Protein AF-A0AAE2J8I2-F1 (afdb_monomer)

Secondary structure (DSSP, 8-state):
-----EEEEEEEEE-SS-EEEEEEEEE---TT-GGGS-HHHHHHHHHHHHHHHTTS-EEEEEE--SS---HHHHHHHHHHHHHHHHTTEEEEETTTTSPPTT---SSHHHHHHHHHHHT-SEEEEEE-SHHHHHHHHHHHHHHHHTT--SSEEEEEE-HHHHTSSHHHHHHHHHHHHHTT-EEEEGGG--HHHHHHHHHHHHHHHHHSSTTSTT--

pLDDT: mean 75.48, std 14.86, range [29.81, 95.38]

Structure (mmCIF, N/CA/C/O backbone):
data_AF-A0AAE2J8I2-F1
#
_entry.id   AF-A0AAE2J8I2-F1
#
loop_
_atom_site.group_PDB
_atom_site.id
_atom_site.type_symbol
_atom_site.label_atom_id
_atom_site.label_alt_id
_atom_site.label_comp_id
_atom_site.label_asym_id
_atom_site.label_entity_id
_atom_site.label_seq_id
_atom_site.pdbx_PDB_ins_code
_atom_site.Cartn_x
_atom_site.Cartn_y
_atom_site.Cartn_z
_atom_site.occupancy
_atom_site.B_iso_or_equiv
_atom_site.auth_seq_id
_atom_site.auth_comp_id
_atom_site.auth_asym_id
_atom_site.auth_atom_id
_atom_site.pdbx_PDB_model_num
ATOM 1 N N . MET A 1 1 ? -37.969 16.159 5.353 1.00 30.83 1 MET A N 1
ATOM 2 C CA . MET A 1 1 ? -37.631 15.838 6.756 1.00 30.83 1 MET A CA 1
ATOM 3 C C . MET A 1 1 ? -37.244 14.369 6.809 1.00 30.83 1 MET A C 1
ATOM 5 O O . MET A 1 1 ? -38.123 13.521 6.813 1.00 30.83 1 MET A O 1
ATOM 9 N N . SER A 1 2 ? -35.952 14.059 6.716 1.00 34.72 2 SER A N 1
ATOM 10 C CA . SER A 1 2 ? -35.434 12.689 6.793 1.00 34.72 2 SER A CA 1
ATOM 11 C C . SER A 1 2 ? -35.044 12.392 8.240 1.00 34.72 2 SER A C 1
ATOM 13 O O . SER A 1 2 ? -33.950 12.743 8.671 1.00 34.72 2 SER A O 1
ATOM 15 N N . ASN A 1 3 ? -35.954 11.785 9.003 1.00 38.22 3 ASN A N 1
ATOM 16 C CA . ASN A 1 3 ? -35.611 11.219 10.306 1.00 38.22 3 ASN A CA 1
ATOM 17 C C . ASN A 1 3 ? -34.740 9.979 10.072 1.00 38.22 3 ASN A C 1
ATOM 19 O O . ASN A 1 3 ? -35.256 8.907 9.759 1.00 38.22 3 ASN A O 1
ATOM 23 N N . SER A 1 4 ? -33.421 10.116 10.191 1.00 47.41 4 SER A N 1
ATOM 24 C CA . SER A 1 4 ? -32.528 8.962 10.270 1.00 47.41 4 SER A CA 1
ATOM 25 C C . SER A 1 4 ? -32.686 8.319 11.651 1.00 47.41 4 SER A C 1
ATOM 27 O O . SER A 1 4 ? -32.212 8.862 12.648 1.00 47.41 4 SER A O 1
ATOM 29 N N . ASN A 1 5 ? -33.360 7.167 11.722 1.00 55.78 5 ASN A N 1
ATOM 30 C CA . ASN A 1 5 ? -33.483 6.348 12.937 1.00 55.78 5 ASN A CA 1
ATOM 31 C C . ASN A 1 5 ? -32.174 5.586 13.209 1.00 55.78 5 ASN A C 1
ATOM 33 O O . ASN A 1 5 ? -32.129 4.356 13.147 1.00 55.78 5 ASN A O 1
ATOM 37 N N . ALA A 1 6 ? -31.101 6.329 13.464 1.00 56.56 6 ALA A N 1
ATOM 38 C CA . ALA A 1 6 ? -29.842 5.792 13.947 1.00 56.56 6 ALA A CA 1
ATOM 39 C C . ALA A 1 6 ? -29.687 6.177 15.419 1.00 56.56 6 ALA A C 1
ATOM 41 O O . ALA A 1 6 ? -29.654 7.360 15.753 1.00 56.56 6 ALA A O 1
ATOM 42 N N . GLN A 1 7 ? -29.628 5.184 16.303 1.00 62.16 7 GLN A N 1
ATOM 43 C CA . GLN A 1 7 ? -29.408 5.402 17.733 1.00 62.16 7 GLN A CA 1
ATOM 44 C C . GLN A 1 7 ? -28.107 4.736 18.172 1.00 62.16 7 GLN A C 1
ATOM 46 O O . GLN A 1 7 ? -27.890 3.549 17.923 1.00 62.16 7 GLN A O 1
ATOM 51 N N . LYS A 1 8 ? -27.261 5.518 18.853 1.00 63.59 8 LYS A N 1
ATOM 52 C CA . LYS A 1 8 ? -26.094 5.036 19.595 1.00 63.59 8 LYS A CA 1
ATOM 53 C C . LYS A 1 8 ? -26.516 4.765 21.036 1.00 63.59 8 LYS A C 1
ATOM 55 O O . LYS A 1 8 ? -27.089 5.637 21.686 1.00 63.59 8 LYS A O 1
ATOM 60 N N . SER A 1 9 ? -26.216 3.577 21.538 1.00 68.81 9 SER A N 1
ATOM 61 C CA . SER A 1 9 ? -26.468 3.195 22.927 1.00 68.81 9 SER A CA 1
ATOM 62 C C . SER A 1 9 ? -25.256 2.477 23.501 1.00 68.81 9 SER A C 1
ATOM 64 O O . SER A 1 9 ? -24.706 1.587 22.857 1.00 68.81 9 SER A O 1
ATOM 66 N N . ASN A 1 10 ? -24.873 2.826 24.727 1.00 64.44 10 ASN A N 1
ATOM 67 C CA . ASN A 1 10 ? -23.855 2.090 25.469 1.00 64.44 10 ASN A CA 1
ATOM 68 C C . ASN A 1 10 ? -24.562 1.054 26.338 1.00 64.44 10 ASN A C 1
ATOM 70 O O . ASN A 1 10 ? -25.354 1.416 27.210 1.00 64.44 10 ASN A O 1
ATOM 74 N N . VAL A 1 11 ? -24.296 -0.222 26.081 1.00 68.31 11 VAL A N 1
ATOM 75 C CA . VAL A 1 11 ? -24.917 -1.338 26.795 1.00 68.31 11 VAL A CA 1
ATOM 76 C C . VAL A 1 11 ? -23.860 -2.006 27.664 1.00 68.31 11 VAL A C 1
ATOM 78 O O . VAL A 1 11 ? -22.801 -2.392 27.171 1.00 68.31 11 VAL A O 1
ATOM 81 N N . ASN A 1 12 ? -24.142 -2.162 28.957 1.00 62.28 12 ASN A N 1
ATOM 82 C CA . ASN A 1 12 ? -23.315 -2.984 29.834 1.00 62.28 12 ASN A CA 1
ATOM 83 C C . ASN A 1 12 ? -23.842 -4.416 29.778 1.00 62.28 12 ASN A C 1
ATOM 85 O O . ASN A 1 12 ? -24.976 -4.685 30.176 1.00 62.28 12 ASN A O 1
ATOM 89 N N . ILE A 1 13 ? -23.019 -5.335 29.287 1.00 67.12 13 ILE A N 1
ATOM 90 C CA . ILE A 1 13 ? -23.307 -6.764 29.313 1.00 67.12 13 ILE A CA 1
ATOM 91 C C . ILE A 1 13 ? -22.649 -7.338 30.566 1.00 67.12 13 ILE A C 1
ATOM 93 O O . ILE A 1 13 ? -21.423 -7.346 30.695 1.00 67.12 13 ILE A O 1
ATOM 97 N N . LEU A 1 14 ? -23.480 -7.805 31.496 1.00 55.44 14 LEU A N 1
ATOM 98 C CA . LEU A 1 14 ? -23.048 -8.495 32.707 1.00 55.44 14 LEU A CA 1
ATOM 99 C C . LEU A 1 14 ? -22.979 -9.998 32.419 1.00 55.44 14 LEU A C 1
ATOM 101 O O . LEU A 1 14 ? -24.003 -10.670 32.301 1.00 55.44 14 LEU A O 1
ATOM 105 N N . GLY A 1 15 ? -21.763 -10.518 32.280 1.00 57.06 15 GLY A N 1
ATOM 106 C CA . GLY A 1 15 ? -21.486 -11.949 32.287 1.00 57.06 15 GLY A CA 1
ATOM 107 C C . GLY A 1 15 ? -21.270 -12.464 33.709 1.00 57.06 15 GLY A C 1
ATOM 108 O O . GLY A 1 15 ? -21.066 -11.691 34.642 1.00 57.06 15 GLY A O 1
ATOM 109 N N . SER A 1 16 ? -21.250 -13.789 33.870 1.00 60.34 16 SER A N 1
ATOM 110 C CA . SER A 1 16 ? -21.171 -14.465 35.175 1.00 60.34 16 SER A CA 1
ATOM 111 C C . SER A 1 16 ? -19.995 -14.015 36.054 1.00 60.34 16 SER A C 1
ATOM 113 O O . SER A 1 16 ? -20.110 -14.109 37.268 1.00 60.34 16 SER A O 1
ATOM 115 N N . ASN A 1 17 ? -18.901 -13.519 35.456 1.00 53.16 17 ASN A N 1
ATOM 116 C CA . ASN A 1 17 ? -17.702 -13.039 36.156 1.00 53.16 17 ASN A CA 1
ATOM 117 C C . ASN A 1 17 ? -17.088 -11.748 35.564 1.00 53.16 17 ASN A C 1
ATOM 119 O O . ASN A 1 17 ? -16.008 -11.370 35.998 1.00 53.16 17 ASN A O 1
ATOM 123 N N . ASN A 1 18 ? -17.715 -11.089 34.579 1.00 48.16 18 ASN A N 1
ATOM 124 C CA . ASN A 1 18 ? -17.157 -9.896 33.919 1.0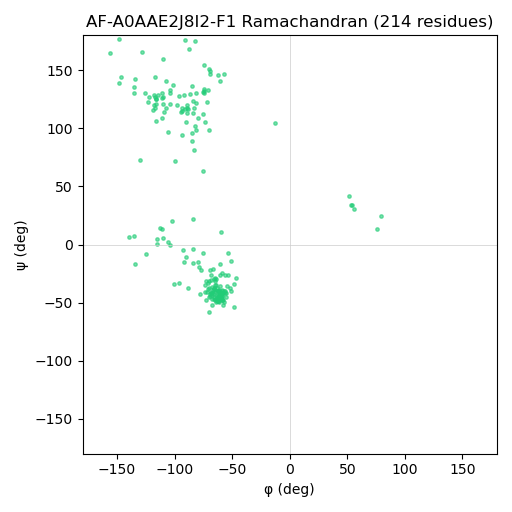0 48.16 18 ASN A CA 1
ATOM 125 C C . ASN A 1 18 ? -18.258 -8.916 33.492 1.00 48.16 18 ASN A C 1
ATOM 127 O O . ASN A 1 18 ? -19.307 -9.334 33.007 1.00 48.16 18 ASN A O 1
ATOM 131 N N . GLU A 1 19 ? -17.977 -7.616 33.587 1.00 55.12 19 GLU A N 1
ATOM 132 C CA . GLU A 1 19 ? -18.794 -6.545 33.009 1.00 55.12 19 GLU A CA 1
ATOM 133 C C . GLU A 1 19 ? -18.104 -6.022 31.741 1.00 55.12 19 GLU A C 1
ATOM 135 O O . GLU A 1 19 ? -16.951 -5.597 31.783 1.00 55.12 19 GLU A O 1
ATOM 140 N N . THR A 1 20 ? -18.783 -6.092 30.594 1.00 59.44 20 THR A N 1
ATOM 141 C CA . THR A 1 20 ? -18.266 -5.588 29.311 1.00 59.44 20 THR A CA 1
ATOM 142 C C . THR A 1 20 ? -19.141 -4.444 28.821 1.00 59.44 20 THR A C 1
ATOM 144 O O . THR A 1 20 ? -20.353 -4.600 28.683 1.00 59.44 20 THR A O 1
ATOM 147 N N . LYS A 1 21 ? -18.531 -3.287 28.549 1.00 64.56 21 LYS A N 1
ATOM 148 C CA . LYS A 1 21 ? -19.200 -2.150 27.905 1.00 64.56 21 LYS A CA 1
ATOM 149 C C . LYS A 1 21 ? -19.164 -2.339 26.396 1.00 64.56 21 LYS A C 1
ATOM 151 O O . LYS A 1 21 ? -18.083 -2.467 25.832 1.00 64.56 21 LYS A O 1
ATOM 156 N N . VAL A 1 22 ? -20.331 -2.339 25.761 1.00 63.72 22 VAL A N 1
ATOM 157 C CA . VAL A 1 22 ? -20.478 -2.471 24.310 1.00 63.72 22 VAL A CA 1
ATOM 158 C C . VAL A 1 22 ? -21.093 -1.197 23.746 1.00 63.72 22 VAL A C 1
ATOM 160 O O . VAL A 1 22 ? -22.168 -0.768 24.173 1.00 63.72 22 VAL A O 1
ATOM 163 N N . ASN A 1 23 ? -20.413 -0.602 22.768 1.00 64.06 23 ASN A N 1
ATOM 164 C CA . ASN A 1 23 ? -20.958 0.474 21.951 1.00 64.06 23 ASN A CA 1
ATOM 165 C C . ASN A 1 23 ? -21.866 -0.149 20.879 1.00 64.06 23 ASN A C 1
ATOM 167 O O . ASN A 1 23 ? -21.381 -0.805 19.960 1.00 64.06 23 ASN A O 1
ATOM 171 N N . GLN A 1 24 ? -23.184 0.023 20.997 1.00 64.62 24 GLN A N 1
ATOM 172 C CA . GLN A 1 24 ? -24.153 -0.510 20.039 1.00 64.62 24 GLN A CA 1
ATOM 173 C C . GLN A 1 24 ? -24.690 0.603 19.134 1.00 64.62 24 GLN A C 1
ATOM 175 O O . GLN A 1 24 ? -25.159 1.641 19.608 1.00 64.62 24 GLN A O 1
ATOM 180 N N . PHE A 1 25 ? -24.666 0.349 17.826 1.00 65.12 25 PHE A N 1
ATOM 181 C CA . PHE A 1 25 ? -25.273 1.199 16.806 1.00 65.12 25 PHE A CA 1
ATOM 182 C C . PHE A 1 25 ? -26.481 0.475 16.212 1.00 65.12 25 PHE A C 1
ATOM 184 O O . PHE A 1 25 ? -26.331 -0.511 15.494 1.00 65.12 25 PHE A O 1
ATOM 191 N N . ASN A 1 26 ? -27.687 0.954 16.518 1.00 61.53 26 ASN A N 1
ATOM 19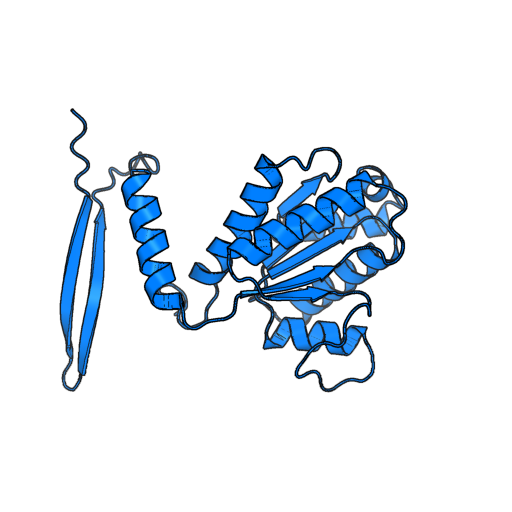2 C CA . ASN A 1 26 ? -28.917 0.413 15.948 1.00 61.53 26 ASN A CA 1
ATOM 193 C C . ASN A 1 26 ? -29.293 1.214 14.705 1.00 61.53 26 ASN A C 1
ATOM 195 O O . ASN A 1 26 ? -29.604 2.404 14.795 1.00 61.53 26 ASN A O 1
ATOM 199 N N . ILE A 1 27 ? -29.259 0.546 13.551 1.00 62.22 27 ILE A N 1
ATOM 200 C CA . ILE A 1 27 ? -29.533 1.145 12.246 1.00 62.22 27 ILE A CA 1
ATOM 201 C C . ILE A 1 27 ? -30.747 0.443 11.647 1.00 62.22 27 ILE A C 1
ATOM 203 O O . ILE A 1 27 ? -30.705 -0.748 11.349 1.00 62.22 27 ILE A O 1
ATOM 207 N N . SER A 1 28 ? -31.839 1.183 11.464 1.00 56.53 28 SER A N 1
ATOM 208 C CA . SER A 1 28 ? -32.985 0.687 10.698 1.00 56.53 28 SER A CA 1
ATOM 209 C C . SER A 1 28 ? -32.702 0.872 9.209 1.00 56.53 28 SER A C 1
ATOM 211 O O . SER A 1 28 ? -32.854 1.975 8.687 1.00 56.53 28 SER A O 1
ATOM 213 N N . ILE A 1 29 ? -32.259 -0.192 8.539 1.00 53.72 29 ILE A N 1
ATOM 214 C CA . ILE A 1 29 ? -31.987 -0.185 7.097 1.00 53.72 29 ILE A CA 1
ATOM 215 C C . ILE A 1 29 ? -33.202 -0.783 6.385 1.00 53.72 29 ILE A C 1
ATOM 217 O O . ILE A 1 29 ? -33.563 -1.935 6.628 1.00 53.72 29 ILE A O 1
ATOM 221 N N . TYR A 1 30 ? -33.845 -0.017 5.502 1.00 54.78 30 TYR A N 1
ATOM 222 C CA . TYR A 1 30 ? -34.816 -0.592 4.571 1.00 54.78 30 TYR A CA 1
ATOM 223 C C . TYR A 1 30 ? -34.042 -1.352 3.491 1.00 54.78 30 TYR A C 1
ATOM 225 O O . TYR A 1 30 ? -33.086 -0.821 2.936 1.00 54.78 30 TYR A O 1
ATOM 233 N N . ALA A 1 31 ? -34.454 -2.589 3.202 1.00 49.34 31 ALA A N 1
ATOM 234 C CA . ALA A 1 31 ? -33.696 -3.613 2.466 1.00 49.34 31 ALA A CA 1
ATOM 235 C C . ALA A 1 31 ? -33.127 -3.225 1.078 1.00 49.34 31 ALA A C 1
ATOM 237 O O . ALA A 1 31 ? -32.352 -3.994 0.520 1.00 49.34 31 ALA A O 1
ATOM 238 N N . ASN A 1 32 ? -33.461 -2.048 0.538 1.00 49.78 32 ASN A N 1
ATOM 239 C CA . ASN A 1 32 ? -33.005 -1.567 -0.768 1.00 49.78 32 ASN A CA 1
ATOM 240 C C . ASN A 1 32 ? -32.120 -0.310 -0.719 1.00 49.78 32 ASN A C 1
ATOM 242 O O . ASN A 1 32 ? -31.780 0.206 -1.779 1.00 49.78 32 ASN A O 1
ATOM 246 N N . ASP A 1 33 ? -31.745 0.196 0.460 1.00 50.31 33 ASP A N 1
ATOM 247 C CA . ASP A 1 33 ? -31.056 1.486 0.562 1.00 50.31 33 ASP A CA 1
ATOM 248 C C . ASP A 1 33 ? -29.791 1.405 1.429 1.00 50.31 33 ASP A C 1
ATOM 250 O O . ASP A 1 33 ? -29.720 1.904 2.546 1.00 50.31 33 ASP A O 1
ATOM 254 N N . VAL A 1 34 ? -28.744 0.764 0.901 1.00 49.81 34 VAL A N 1
ATOM 255 C CA . VAL A 1 34 ? -27.396 0.756 1.514 1.00 49.81 34 VAL A CA 1
ATOM 256 C C . VAL A 1 34 ? -26.826 2.188 1.634 1.00 49.81 34 VAL A C 1
ATOM 258 O O . VAL A 1 34 ? -25.914 2.439 2.423 1.00 49.81 34 VAL A O 1
ATOM 261 N N . LEU A 1 35 ? -27.402 3.154 0.905 1.00 53.53 35 LEU A N 1
ATOM 262 C CA . LEU A 1 35 ? -27.083 4.581 0.978 1.00 53.53 35 LEU A CA 1
ATOM 263 C C . LEU A 1 35 ? -27.819 5.318 2.113 1.00 53.53 35 LEU A C 1
ATOM 265 O O . LEU A 1 35 ? -27.533 6.492 2.343 1.00 53.53 35 LEU A O 1
ATOM 269 N N . SER A 1 36 ? -28.712 4.661 2.867 1.00 58.75 36 SER A N 1
ATOM 270 C CA . SER A 1 36 ? -29.465 5.300 3.958 1.00 58.75 36 SER A CA 1
ATOM 271 C C . SER A 1 36 ? -28.640 5.540 5.229 1.00 58.75 36 SER A C 1
ATOM 273 O O . SER A 1 36 ? -29.126 6.162 6.177 1.00 58.75 36 SER A O 1
ATOM 275 N N . ILE A 1 37 ? -27.406 5.029 5.286 1.00 62.19 37 ILE A N 1
ATOM 276 C CA . ILE A 1 37 ? -26.461 5.317 6.369 1.00 62.19 37 ILE A CA 1
ATOM 277 C C . ILE A 1 37 ? -25.926 6.733 6.152 1.00 62.19 37 ILE A C 1
ATOM 279 O O . ILE A 1 37 ? -25.199 6.990 5.190 1.00 62.19 37 ILE A O 1
ATOM 283 N N . THR A 1 38 ? -26.278 7.653 7.050 1.00 71.50 38 THR A N 1
ATOM 284 C CA . THR A 1 38 ? -25.813 9.042 6.978 1.00 71.50 38 THR A CA 1
ATOM 285 C C . THR A 1 38 ? -24.288 9.105 7.095 1.00 71.50 38 THR A C 1
ATOM 287 O O . THR A 1 38 ? -23.676 8.314 7.817 1.00 71.50 38 THR A O 1
ATOM 290 N N . ASN A 1 39 ? -23.658 10.063 6.404 1.00 71.06 39 ASN A N 1
ATOM 291 C CA . ASN A 1 39 ? -22.210 10.280 6.517 1.00 71.06 39 ASN A CA 1
ATOM 292 C C . ASN A 1 39 ? -21.801 10.525 7.976 1.00 71.06 39 ASN A C 1
ATOM 294 O O . ASN A 1 39 ? -20.824 9.952 8.431 1.00 71.06 39 ASN A O 1
ATOM 298 N N . GLU A 1 40 ? -22.604 11.275 8.732 1.00 73.75 40 GLU A N 1
ATOM 299 C CA . GLU A 1 40 ? -22.381 11.512 10.162 1.00 73.75 40 GLU A CA 1
ATOM 300 C C . GLU A 1 40 ? -22.334 10.213 10.981 1.00 73.75 40 GLU A C 1
ATOM 302 O O . GLU A 1 40 ? -21.479 10.054 11.847 1.00 73.75 40 GLU A O 1
ATOM 307 N N . LEU A 1 41 ? -23.219 9.248 10.709 1.00 72.19 41 LEU A N 1
ATOM 308 C CA . LEU A 1 41 ? -23.191 7.958 11.396 1.00 72.19 41 LEU A CA 1
ATOM 309 C C . LEU A 1 41 ? -21.978 7.122 10.975 1.00 72.19 41 LEU A C 1
ATOM 311 O O . LEU A 1 41 ? -21.389 6.444 11.811 1.00 72.19 41 LEU A O 1
ATOM 315 N N . ARG A 1 42 ? -21.601 7.179 9.692 1.00 71.50 42 ARG A N 1
ATOM 316 C CA . ARG A 1 42 ? -20.410 6.497 9.173 1.00 71.50 42 ARG A CA 1
ATOM 317 C C . ARG A 1 42 ? -19.142 7.011 9.852 1.00 71.50 42 ARG A C 1
ATOM 319 O O . ARG A 1 42 ? -18.380 6.192 10.354 1.00 71.50 42 ARG A O 1
ATOM 326 N N . GLU A 1 43 ? -18.962 8.329 9.921 1.00 77.12 43 GLU A N 1
ATOM 327 C CA . GLU A 1 43 ? -17.827 8.944 10.619 1.00 77.12 43 GLU A CA 1
ATOM 328 C C . GLU A 1 43 ? -17.842 8.585 12.110 1.00 77.12 43 GLU A C 1
ATOM 330 O O . GLU A 1 43 ? -16.844 8.110 12.631 1.00 77.12 43 GLU A O 1
ATOM 335 N N . ASN A 1 44 ? -18.999 8.643 12.782 1.00 72.00 44 ASN A N 1
ATOM 336 C CA . ASN A 1 44 ? -19.103 8.241 14.192 1.00 72.00 44 ASN A CA 1
ATOM 337 C C . ASN A 1 44 ? -18.730 6.768 14.453 1.00 72.00 44 ASN A C 1
ATOM 339 O O . ASN A 1 44 ? -18.192 6.447 15.519 1.00 72.00 44 ASN A O 1
ATOM 343 N N . ILE A 1 45 ? -19.057 5.857 13.528 1.00 73.62 45 ILE A N 1
ATOM 344 C CA . ILE A 1 45 ? -18.654 4.445 13.614 1.00 73.62 45 ILE A CA 1
ATOM 345 C C . ILE A 1 45 ? -17.136 4.335 13.458 1.00 73.62 45 ILE A C 1
ATOM 347 O O . ILE A 1 45 ? -16.505 3.664 14.273 1.00 73.62 45 ILE A O 1
ATOM 351 N N . ILE A 1 46 ? -16.557 5.012 12.461 1.00 73.00 46 ILE A N 1
ATOM 352 C CA . ILE A 1 46 ? -15.107 5.044 12.228 1.00 73.00 46 ILE A CA 1
ATOM 353 C C . ILE A 1 46 ? -14.390 5.589 13.468 1.00 73.00 46 ILE A C 1
ATOM 355 O O . ILE A 1 46 ? -13.548 4.890 14.022 1.00 73.00 46 ILE A O 1
ATOM 359 N N . ASP A 1 47 ? -14.799 6.750 13.980 1.00 73.94 47 ASP A N 1
ATOM 360 C CA . ASP A 1 47 ? -14.198 7.390 15.155 1.00 73.94 47 ASP A CA 1
ATOM 361 C C . ASP A 1 47 ? -14.268 6.502 16.405 1.00 73.94 47 ASP A C 1
ATOM 363 O O . ASP A 1 47 ? -13.321 6.426 17.189 1.00 73.94 47 ASP A O 1
ATOM 367 N N . THR A 1 48 ? -15.386 5.795 16.606 1.00 72.81 48 THR A N 1
ATOM 368 C CA . THR A 1 48 ? -15.541 4.891 17.756 1.00 72.81 48 THR A CA 1
ATOM 369 C C . THR A 1 48 ? -14.626 3.671 17.623 1.00 72.81 48 THR A C 1
ATOM 371 O O . THR A 1 48 ? -13.955 3.306 18.588 1.00 72.81 48 THR A O 1
ATOM 374 N N . LEU A 1 49 ? -14.561 3.064 16.434 1.00 69.81 49 LEU A N 1
ATOM 375 C CA . LEU A 1 49 ? -13.668 1.935 16.164 1.00 69.81 49 LEU A CA 1
ATOM 376 C C . LEU A 1 49 ? -12.198 2.343 16.296 1.00 69.81 49 LEU A C 1
ATOM 378 O O . LEU A 1 49 ? -11.384 1.587 16.819 1.00 69.81 49 LEU A O 1
ATOM 382 N N . GLU A 1 50 ? -11.853 3.553 15.874 1.00 68.81 50 GLU A N 1
ATOM 383 C CA . GLU A 1 50 ? -10.507 4.093 16.025 1.00 68.81 50 GLU A CA 1
ATOM 384 C C . GLU A 1 50 ? -10.143 4.366 17.468 1.00 68.81 50 GLU A C 1
ATOM 386 O O . GLU A 1 50 ? -9.044 3.997 17.877 1.00 68.81 50 GLU A O 1
ATOM 391 N N . GLY A 1 51 ? -11.077 4.911 18.252 1.00 66.19 51 GLY A N 1
ATOM 392 C CA . GLY A 1 51 ? -10.950 5.059 19.700 1.00 66.19 51 GLY A CA 1
ATOM 393 C C . GLY A 1 51 ? -10.637 3.736 20.412 1.00 66.19 51 GLY A C 1
ATOM 394 O O . GLY A 1 51 ? -9.854 3.707 21.361 1.00 66.19 51 GLY A O 1
ATOM 395 N N . GLU A 1 52 ? -11.187 2.622 19.928 1.00 64.75 52 GLU A N 1
ATOM 396 C CA . GLU A 1 52 ? -10.905 1.277 20.448 1.00 64.75 52 GLU A CA 1
ATOM 397 C C . GLU A 1 52 ? -9.559 0.707 19.948 1.00 64.75 52 GLU A C 1
ATOM 399 O O . GLU A 1 52 ? -8.980 -0.184 20.574 1.00 64.75 52 GLU A O 1
ATOM 404 N N . LEU A 1 53 ? -9.020 1.249 18.852 1.00 63.16 53 LEU A N 1
ATOM 405 C CA . LEU A 1 53 ? -7.802 0.791 18.175 1.00 63.16 53 LEU A CA 1
ATOM 406 C C . LEU A 1 53 ? -6.574 1.700 18.387 1.00 63.16 53 LEU A C 1
ATOM 408 O O . LEU A 1 53 ? -5.501 1.381 17.856 1.00 63.16 53 LEU A O 1
ATOM 412 N N . VAL A 1 54 ? -6.702 2.770 19.189 1.00 58.25 54 VAL A N 1
ATOM 413 C CA . VAL A 1 54 ? -5.668 3.795 19.476 1.00 58.25 54 VAL A CA 1
ATOM 414 C C . VAL A 1 54 ? -4.317 3.190 19.857 1.00 58.25 54 VAL A C 1
ATOM 416 O O . VAL A 1 54 ? -3.273 3.697 19.466 1.00 58.25 54 VAL A O 1
ATOM 419 N N . ASN A 1 55 ? -4.306 2.052 20.552 1.00 58.31 55 ASN A N 1
ATOM 420 C CA . ASN A 1 55 ? -3.073 1.448 21.069 1.00 58.31 55 ASN A CA 1
ATOM 421 C C . ASN A 1 55 ? -2.329 0.571 20.056 1.00 58.31 55 ASN A C 1
ATOM 423 O O . ASN A 1 55 ? -1.591 -0.332 20.450 1.00 58.31 55 ASN A O 1
ATOM 427 N N . SER A 1 56 ? -2.553 0.761 18.758 1.00 67.00 56 SER A N 1
ATOM 428 C CA . SER A 1 56 ? -1.882 -0.063 17.768 1.00 67.00 56 SER A CA 1
ATOM 429 C C . SER A 1 56 ? -1.305 0.679 16.594 1.00 67.00 56 SER A C 1
ATOM 431 O O . SER A 1 56 ? -1.994 1.451 15.931 1.00 67.00 56 SER A O 1
ATOM 433 N N . GLU A 1 57 ? -0.041 0.365 16.334 1.00 78.56 57 GLU A N 1
ATOM 434 C CA . GLU A 1 57 ? 0.703 0.828 15.175 1.00 78.56 57 GLU A CA 1
ATOM 435 C C . GLU A 1 57 ? 0.025 0.342 13.891 1.00 78.56 57 GLU A C 1
ATOM 437 O O . GLU A 1 57 ? -0.513 -0.767 13.837 1.00 78.56 57 GLU A O 1
ATOM 442 N N . LEU A 1 58 ? 0.010 1.221 12.891 1.00 87.00 58 LEU A N 1
ATOM 443 C CA . LEU A 1 58 ? -0.435 0.940 11.535 1.00 87.00 58 LEU A CA 1
ATOM 444 C C . LEU A 1 58 ? 0.812 0.840 10.662 1.00 87.00 58 LEU A C 1
ATOM 446 O O . LEU A 1 58 ? 1.362 1.856 10.241 1.00 87.00 58 LEU A O 1
ATOM 450 N N . ASN A 1 59 ? 1.283 -0.378 10.435 1.00 91.19 59 ASN A N 1
ATOM 451 C CA . ASN A 1 59 ? 2.560 -0.624 9.782 1.00 91.19 59 ASN A CA 1
ATOM 452 C C . ASN A 1 59 ? 2.367 -0.763 8.273 1.00 91.19 59 ASN A C 1
ATOM 454 O O . ASN A 1 59 ? 1.721 -1.702 7.791 1.00 91.19 59 ASN A O 1
ATOM 458 N N . VAL A 1 60 ? 2.964 0.160 7.523 1.00 93.94 60 VAL A N 1
ATOM 459 C CA . VAL A 1 60 ? 2.885 0.206 6.063 1.00 93.94 60 VAL A CA 1
ATOM 460 C C . VAL A 1 60 ? 4.235 -0.152 5.462 1.00 93.94 60 VAL A C 1
ATOM 462 O O . VAL A 1 60 ? 5.228 0.533 5.695 1.00 93.94 60 VAL A O 1
ATOM 465 N N . PHE A 1 61 ? 4.267 -1.204 4.649 1.00 94.38 61 PHE A N 1
ATOM 466 C CA . PHE A 1 61 ? 5.436 -1.557 3.854 1.00 94.38 61 PHE A CA 1
ATOM 467 C C . PHE A 1 61 ? 5.375 -0.857 2.495 1.00 94.38 61 PHE A C 1
ATOM 469 O O . PHE A 1 61 ? 4.495 -1.140 1.680 1.00 94.38 61 PHE A O 1
ATOM 476 N N . LEU A 1 62 ? 6.296 0.073 2.251 1.00 95.38 62 LEU A N 1
ATOM 477 C CA . LEU A 1 62 ? 6.315 0.933 1.073 1.00 95.38 62 LEU A CA 1
ATOM 478 C C . LEU A 1 62 ? 7.465 0.547 0.138 1.00 95.38 62 LEU A C 1
ATOM 480 O O . LEU A 1 62 ? 8.637 0.735 0.455 1.00 95.38 62 LEU A O 1
ATOM 484 N N . CYS A 1 63 ? 7.129 0.046 -1.046 1.00 93.44 63 CYS A N 1
ATOM 485 C CA . CYS A 1 63 ? 8.090 -0.384 -2.057 1.00 93.44 63 CYS A CA 1
ATOM 486 C C . CYS A 1 63 ? 8.056 0.549 -3.266 1.00 93.44 63 CYS A C 1
ATOM 488 O O . CYS A 1 63 ? 6.994 0.823 -3.813 1.00 93.44 63 CYS A O 1
ATOM 490 N N . TYR A 1 64 ? 9.217 1.014 -3.713 1.00 92.38 64 TYR A N 1
ATOM 491 C CA . TYR A 1 64 ? 9.365 1.853 -4.904 1.00 92.38 64 TYR A CA 1
ATOM 492 C C . TYR A 1 64 ? 10.792 1.733 -5.467 1.00 92.38 64 TYR A C 1
ATOM 494 O O . TYR A 1 64 ? 11.670 1.220 -4.763 1.00 92.38 64 TYR A O 1
ATOM 502 N N . PRO A 1 65 ? 11.068 2.165 -6.712 1.00 89.44 65 PRO A N 1
ATOM 503 C CA . PRO A 1 65 ? 12.404 2.066 -7.300 1.00 89.44 65 PRO A CA 1
ATOM 504 C C . PRO A 1 65 ? 13.478 2.776 -6.475 1.00 89.44 65 PRO A C 1
ATOM 506 O O . PRO A 1 65 ? 13.237 3.834 -5.899 1.00 89.44 65 PRO A O 1
ATOM 509 N N . ASN A 1 66 ? 14.699 2.238 -6.468 1.00 84.50 66 ASN A N 1
ATOM 510 C CA . ASN A 1 66 ? 15.841 2.911 -5.832 1.00 84.50 66 ASN A CA 1
ATOM 511 C C . ASN A 1 66 ? 16.258 4.182 -6.583 1.00 84.50 66 ASN A C 1
ATOM 513 O O . ASN A 1 66 ? 16.751 5.127 -5.976 1.00 84.50 66 ASN A O 1
ATOM 517 N N . ILE A 1 67 ? 16.065 4.200 -7.904 1.00 83.94 67 ILE A N 1
ATOM 518 C CA . ILE A 1 67 ? 16.390 5.339 -8.760 1.00 83.94 67 ILE A CA 1
ATOM 519 C C . ILE A 1 67 ? 15.090 5.853 -9.372 1.00 83.94 67 ILE A C 1
ATOM 521 O O . ILE A 1 67 ? 14.538 5.246 -10.291 1.00 83.94 67 ILE A O 1
ATOM 525 N N . LEU A 1 68 ? 14.617 6.993 -8.874 1.00 82.56 68 LEU A N 1
ATOM 526 C CA . LEU A 1 68 ? 13.456 7.684 -9.423 1.00 82.56 68 LEU A CA 1
ATOM 527 C C . LEU A 1 68 ? 13.905 8.552 -10.600 1.00 82.56 68 LEU A C 1
ATOM 529 O O . LEU A 1 68 ? 14.664 9.503 -10.442 1.00 82.56 68 LEU A O 1
ATOM 533 N N . LYS A 1 69 ? 13.461 8.190 -11.806 1.00 77.19 69 LYS A N 1
ATOM 534 C CA . LYS A 1 69 ? 13.819 8.904 -13.044 1.00 77.19 69 LYS A CA 1
ATOM 535 C C . LYS A 1 69 ? 12.930 10.122 -13.318 1.00 77.19 69 LYS A C 1
ATOM 537 O O . LYS A 1 69 ? 13.289 10.947 -14.151 1.00 77.19 69 LYS A O 1
ATOM 542 N N . ASP A 1 70 ? 11.785 10.218 -12.645 1.00 81.50 70 ASP A N 1
ATOM 543 C CA . ASP A 1 70 ? 10.762 11.238 -12.872 1.00 81.50 70 ASP A CA 1
ATOM 544 C C . ASP A 1 70 ? 10.438 11.971 -11.563 1.00 81.50 70 ASP A C 1
ATOM 546 O O . ASP A 1 70 ? 10.174 11.338 -10.537 1.00 81.50 70 ASP A O 1
ATOM 550 N N . LYS A 1 71 ? 10.436 13.309 -11.608 1.00 83.62 71 LYS A N 1
ATOM 551 C CA . LYS A 1 71 ? 10.088 14.162 -10.462 1.00 83.62 71 LYS A CA 1
ATOM 552 C C . LYS A 1 71 ? 8.640 13.974 -10.019 1.00 83.62 71 LYS A C 1
ATOM 554 O O . LYS A 1 71 ? 8.354 14.140 -8.838 1.00 83.62 71 LYS A O 1
ATOM 559 N N . LEU A 1 72 ? 7.739 13.624 -10.939 1.00 83.19 72 LEU A N 1
ATOM 560 C CA . LEU A 1 72 ? 6.344 13.340 -10.607 1.00 83.19 72 LEU A CA 1
ATOM 561 C C . LEU A 1 72 ? 6.241 12.148 -9.651 1.00 83.19 72 LEU A C 1
ATOM 563 O O . LEU A 1 72 ? 5.475 12.191 -8.692 1.00 83.19 72 LEU A 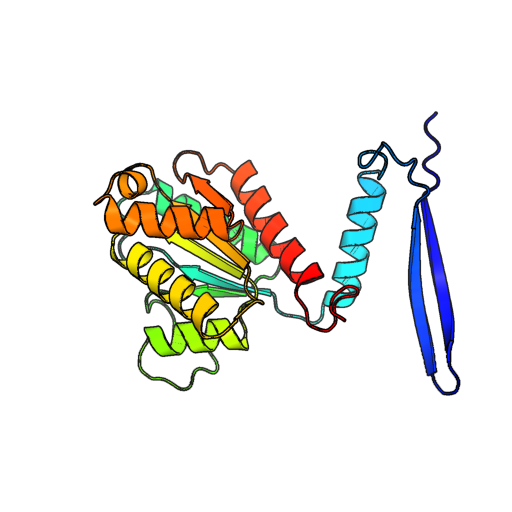O 1
ATOM 567 N N . PHE A 1 73 ? 7.058 11.113 -9.861 1.00 87.38 73 PHE A N 1
ATOM 568 C CA . PHE A 1 73 ? 7.047 9.921 -9.011 1.00 87.38 73 PHE A CA 1
ATOM 569 C C . PHE A 1 73 ? 7.582 10.229 -7.617 1.00 87.38 73 PHE A C 1
ATOM 571 O O . PHE A 1 73 ? 6.982 9.813 -6.631 1.00 87.38 73 PHE A O 1
ATOM 578 N N . ASP A 1 74 ? 8.666 11.002 -7.534 1.00 88.44 74 ASP A N 1
ATOM 579 C CA . ASP A 1 74 ? 9.222 11.448 -6.255 1.00 88.44 74 ASP A CA 1
ATOM 580 C C . ASP A 1 74 ? 8.224 12.314 -5.473 1.00 88.44 74 ASP A C 1
ATOM 582 O O . ASP A 1 74 ? 7.948 12.054 -4.303 1.00 88.44 74 ASP A O 1
ATOM 586 N N . SER A 1 75 ? 7.586 13.280 -6.142 1.00 88.81 75 SER A N 1
ATOM 587 C CA . SER A 1 75 ? 6.541 14.111 -5.536 1.00 88.81 75 SER A CA 1
ATOM 588 C C . SER A 1 75 ? 5.370 13.272 -5.021 1.00 88.81 75 SER A C 1
ATOM 590 O O . SER A 1 75 ? 4.900 13.499 -3.909 1.00 88.81 75 SER A O 1
ATOM 592 N N . CYS A 1 76 ? 4.910 12.292 -5.802 1.00 90.00 76 CYS A N 1
ATOM 593 C CA . CYS A 1 76 ? 3.826 11.399 -5.404 1.00 90.00 76 CYS A CA 1
ATOM 594 C C . CYS A 1 76 ? 4.194 10.559 -4.173 1.00 90.00 76 CYS A C 1
ATOM 596 O O . CYS A 1 76 ? 3.428 10.513 -3.211 1.00 90.00 76 CYS A O 1
ATOM 598 N N . ILE A 1 77 ? 5.374 9.929 -4.175 1.00 91.62 77 ILE A N 1
ATOM 599 C CA . ILE A 1 77 ? 5.848 9.101 -3.058 1.00 91.62 77 ILE A CA 1
ATOM 600 C C . ILE A 1 77 ? 5.951 9.942 -1.783 1.00 91.62 77 ILE A C 1
ATOM 602 O O . ILE A 1 77 ? 5.506 9.506 -0.722 1.00 91.62 77 ILE A O 1
ATOM 606 N N . ASN A 1 78 ? 6.500 11.153 -1.882 1.00 92.19 78 ASN A N 1
ATOM 607 C CA . ASN A 1 78 ? 6.638 12.042 -0.734 1.00 92.19 78 ASN A CA 1
ATOM 608 C C . ASN A 1 78 ? 5.279 12.540 -0.226 1.00 92.19 78 ASN A C 1
ATOM 610 O O . ASN A 1 78 ? 5.055 12.507 0.982 1.00 92.19 78 ASN A O 1
ATOM 614 N N . ASN A 1 79 ? 4.350 12.904 -1.118 1.00 92.81 79 ASN A N 1
ATOM 615 C CA . ASN A 1 79 ? 2.990 13.282 -0.727 1.00 92.81 79 ASN A CA 1
ATOM 616 C C . ASN A 1 79 ? 2.285 12.126 0.002 1.00 92.81 79 ASN A C 1
ATOM 618 O O . ASN A 1 79 ? 1.773 12.296 1.105 1.00 92.81 79 ASN A O 1
ATOM 622 N N . LEU A 1 80 ? 2.360 10.910 -0.547 1.00 94.38 80 LEU A N 1
ATOM 623 C CA . LEU A 1 80 ? 1.791 9.722 0.086 1.00 94.38 80 LEU A CA 1
ATOM 624 C C . LEU A 1 80 ? 2.392 9.464 1.475 1.00 94.38 80 LEU A C 1
ATOM 626 O O . LEU A 1 80 ? 1.651 9.174 2.410 1.00 94.38 80 LEU A O 1
ATOM 630 N N . LYS A 1 81 ? 3.717 9.583 1.632 1.00 95.00 81 LYS A N 1
ATOM 631 C CA . LYS A 1 81 ? 4.372 9.455 2.944 1.00 95.00 81 LYS A CA 1
ATOM 632 C C . LYS A 1 81 ? 3.846 10.493 3.932 1.00 95.00 81 LYS A C 1
ATOM 634 O O . LYS A 1 81 ? 3.528 10.134 5.061 1.00 95.00 81 LYS A O 1
ATOM 639 N N . THR A 1 82 ? 3.725 11.751 3.506 1.00 94.81 82 THR A N 1
ATOM 640 C CA . THR A 1 82 ? 3.172 12.828 4.335 1.00 94.81 82 THR A CA 1
ATOM 641 C C . THR A 1 82 ? 1.747 12.515 4.781 1.00 94.81 82 THR A C 1
ATOM 643 O O . THR A 1 82 ? 1.459 12.613 5.971 1.00 94.81 82 THR A O 1
ATOM 646 N N . GLU A 1 83 ? 0.869 12.089 3.873 1.00 94.12 83 GLU A N 1
ATOM 647 C CA . GLU A 1 83 ? -0.514 11.750 4.225 1.00 94.12 83 GLU A CA 1
ATOM 648 C C . GLU A 1 83 ? -0.615 10.504 5.120 1.00 94.12 83 GLU A C 1
ATOM 650 O O . GLU A 1 83 ? -1.417 10.478 6.051 1.00 94.12 83 GLU A O 1
ATOM 655 N N . LEU A 1 84 ? 0.233 9.492 4.909 1.00 93.56 84 LEU A N 1
ATOM 656 C CA . LEU A 1 84 ? 0.320 8.323 5.790 1.00 93.56 84 LEU A CA 1
ATOM 657 C C . LEU A 1 84 ? 0.755 8.713 7.210 1.00 93.56 84 LEU A C 1
ATOM 659 O O . LEU A 1 84 ? 0.205 8.207 8.186 1.00 93.56 84 LEU A O 1
ATOM 663 N N . SER A 1 85 ? 1.698 9.648 7.349 1.00 91.38 85 SER A N 1
ATOM 664 C CA . SER A 1 85 ? 2.109 10.144 8.666 1.00 91.38 85 SER A CA 1
ATOM 665 C C . SER A 1 85 ? 0.990 10.882 9.405 1.00 91.38 85 SER A C 1
ATOM 667 O O . SER A 1 85 ? 0.959 10.831 10.629 1.00 91.38 85 SER A O 1
ATOM 669 N N . LYS A 1 86 ? 0.042 11.527 8.706 1.00 90.62 86 LYS A N 1
ATOM 670 C CA . LYS A 1 86 ? -1.107 12.198 9.352 1.00 90.62 86 LYS A CA 1
ATOM 671 C C . LYS A 1 86 ? -2.077 11.233 10.033 1.00 90.62 86 LYS A C 1
ATOM 673 O O . LYS A 1 86 ? -2.845 11.667 10.884 1.00 90.62 86 LYS A O 1
ATOM 678 N N . ILE A 1 87 ? -2.065 9.957 9.647 1.00 86.88 87 ILE A N 1
ATOM 679 C CA . ILE A 1 87 ? -2.872 8.899 10.272 1.00 86.88 87 ILE A CA 1
ATOM 680 C C . ILE A 1 87 ? -2.039 8.013 11.212 1.00 86.88 87 ILE A C 1
ATOM 682 O O . ILE A 1 87 ? -2.417 6.871 11.478 1.00 86.88 87 ILE A O 1
ATOM 686 N N . ASP A 1 88 ? -0.883 8.517 11.663 1.00 87.81 88 ASP A N 1
ATOM 687 C CA . ASP A 1 88 ? 0.066 7.824 12.541 1.00 87.81 88 ASP A CA 1
ATOM 688 C C . ASP A 1 88 ? 0.536 6.462 11.992 1.00 87.81 88 ASP A C 1
ATOM 690 O O . ASP A 1 88 ? 0.831 5.527 12.744 1.00 87.81 88 ASP A O 1
ATOM 694 N N . ALA A 1 89 ? 0.602 6.321 10.663 1.00 90.69 89 ALA A N 1
ATOM 695 C CA . ALA A 1 89 ? 1.156 5.124 10.048 1.00 90.69 89 ALA A CA 1
ATOM 696 C C . ALA A 1 89 ? 2.687 5.113 10.162 1.00 90.69 89 ALA A C 1
ATOM 698 O O . ALA A 1 89 ? 3.364 6.091 9.832 1.00 90.69 89 ALA A O 1
ATOM 699 N N . VAL A 1 90 ? 3.240 3.971 10.568 1.00 92.62 90 VAL A N 1
ATOM 700 C CA . VAL A 1 90 ? 4.683 3.732 10.587 1.00 92.62 90 VAL A CA 1
ATOM 701 C C . VAL A 1 90 ? 5.085 3.159 9.235 1.00 92.62 90 VAL A C 1
ATOM 703 O O . VAL A 1 90 ? 4.627 2.088 8.833 1.00 92.62 90 VAL A O 1
ATOM 706 N N . ILE A 1 91 ? 5.929 3.891 8.514 1.00 95.06 91 ILE A N 1
ATOM 707 C CA . ILE A 1 91 ? 6.333 3.548 7.151 1.00 95.06 91 ILE A CA 1
ATOM 708 C C . ILE A 1 91 ? 7.664 2.797 7.193 1.00 95.06 91 ILE A C 1
ATOM 710 O O . ILE A 1 91 ? 8.638 3.281 7.768 1.00 95.06 91 ILE A O 1
ATOM 714 N N . TYR A 1 92 ? 7.700 1.637 6.544 1.00 94.75 92 TYR A N 1
ATOM 715 C CA . TYR A 1 92 ? 8.888 0.810 6.375 1.00 94.75 92 TYR A CA 1
ATOM 716 C C . TYR A 1 92 ? 9.227 0.672 4.896 1.00 94.75 92 TYR A C 1
ATOM 718 O O . TYR A 1 92 ? 8.422 0.169 4.112 1.00 94.75 92 TYR A O 1
ATOM 726 N N . GLU A 1 93 ? 10.414 1.118 4.501 1.00 93.19 93 GLU A N 1
ATOM 727 C CA . GLU A 1 93 ? 10.795 1.191 3.092 1.00 93.19 93 GLU A CA 1
ATOM 728 C C . GLU A 1 93 ? 11.447 -0.100 2.587 1.00 93.19 93 GLU A C 1
ATOM 730 O O . GLU A 1 93 ? 12.510 -0.518 3.053 1.00 93.19 93 GLU A O 1
ATOM 735 N N . GLY A 1 94 ? 10.822 -0.709 1.582 1.00 88.50 94 GLY A N 1
ATOM 736 C CA . GLY A 1 94 ? 11.298 -1.915 0.914 1.00 88.50 94 GLY A CA 1
ATOM 737 C C . GLY A 1 94 ? 12.348 -1.665 -0.173 1.00 88.50 94 GLY A C 1
ATOM 738 O O . GLY A 1 94 ? 12.696 -0.534 -0.542 1.00 88.50 94 GLY A O 1
ATOM 739 N N . GLY A 1 95 ? 12.862 -2.757 -0.728 1.00 82.69 95 GLY A N 1
ATOM 740 C CA . GLY A 1 95 ? 13.924 -2.764 -1.731 1.00 82.69 95 GLY A CA 1
ATOM 741 C C . GLY A 1 95 ? 15.316 -2.559 -1.138 1.00 82.69 95 GLY A C 1
ATOM 742 O O . GLY A 1 95 ? 16.196 -2.053 -1.834 1.00 82.69 95 GLY A O 1
ATOM 743 N N . GLY A 1 96 ? 15.506 -2.901 0.141 1.00 83.31 96 GLY A N 1
ATOM 744 C CA . GLY A 1 96 ? 16.780 -2.736 0.851 1.00 83.31 96 GLY A CA 1
ATOM 745 C C . GLY A 1 96 ? 17.116 -1.301 1.269 1.00 83.31 96 GLY A C 1
ATOM 746 O O . GLY A 1 96 ? 18.259 -1.038 1.632 1.00 83.31 96 GLY A O 1
ATOM 747 N N . LYS A 1 97 ? 16.152 -0.372 1.213 1.00 89.25 97 LYS A N 1
ATOM 748 C CA . LYS A 1 97 ? 16.347 1.034 1.619 1.00 89.25 97 LYS A CA 1
ATOM 749 C C . LYS A 1 97 ? 16.455 1.205 3.131 1.00 89.25 97 LYS A C 1
ATOM 751 O O . LYS A 1 97 ? 17.156 2.098 3.595 1.00 89.25 97 LYS A O 1
ATOM 756 N N . GLN A 1 98 ? 15.776 0.347 3.886 1.00 87.62 98 GLN A N 1
ATOM 757 C CA . GLN A 1 98 ? 15.718 0.400 5.337 1.00 87.62 98 GLN A CA 1
ATOM 758 C C . GLN A 1 98 ? 15.932 -0.993 5.930 1.00 87.62 98 GLN A C 1
ATOM 760 O O . GLN A 1 98 ? 15.434 -1.993 5.415 1.00 87.62 98 GLN A O 1
ATOM 765 N N . THR A 1 99 ? 16.643 -1.055 7.056 1.00 85.38 99 THR A N 1
ATOM 766 C CA . THR A 1 99 ? 16.687 -2.265 7.880 1.00 85.38 99 THR A CA 1
ATOM 767 C C . THR A 1 99 ? 15.350 -2.446 8.594 1.00 85.38 99 THR A C 1
ATOM 769 O O . THR A 1 99 ? 14.912 -1.565 9.336 1.00 85.38 99 THR A O 1
ATOM 772 N N . LEU A 1 100 ? 14.708 -3.593 8.383 1.00 89.19 100 LEU A N 1
ATOM 773 C CA . LEU A 1 100 ? 13.400 -3.896 8.957 1.00 89.19 100 LEU A CA 1
ATOM 774 C C . LEU A 1 100 ? 13.528 -4.458 10.382 1.00 89.19 100 LEU A C 1
ATOM 776 O O . LEU A 1 100 ? 14.390 -5.309 10.626 1.00 89.19 100 LEU A O 1
ATOM 780 N N . PRO A 1 101 ? 12.687 -4.007 11.331 1.00 85.50 101 PRO A N 1
ATOM 781 C CA . PRO A 1 101 ? 12.763 -4.443 12.720 1.00 85.50 101 PRO A CA 1
ATOM 782 C C . PRO A 1 101 ? 12.315 -5.898 12.878 1.00 85.50 101 PRO A C 1
ATOM 784 O O . PRO A 1 101 ? 11.443 -6.367 12.149 1.00 85.50 101 PRO A O 1
ATOM 787 N N . ASP A 1 102 ? 12.864 -6.575 13.887 1.00 80.00 102 ASP A N 1
ATOM 788 C CA . ASP A 1 102 ? 12.469 -7.926 14.313 1.00 80.00 102 ASP A CA 1
ATOM 789 C C . ASP A 1 102 ? 12.484 -8.980 13.192 1.00 80.00 102 ASP A C 1
ATOM 791 O O . ASP A 1 102 ? 11.675 -9.912 13.176 1.00 80.00 102 ASP A O 1
ATOM 795 N N . THR A 1 103 ? 13.429 -8.827 12.262 1.00 80.75 103 THR A N 1
ATOM 796 C CA . THR A 1 103 ? 13.696 -9.787 11.191 1.00 80.75 103 THR A CA 1
ATOM 797 C C . THR A 1 103 ? 14.922 -10.631 11.527 1.00 80.75 103 THR A C 1
ATOM 799 O O . THR A 1 103 ? 15.929 -10.135 12.031 1.00 80.75 103 THR A O 1
ATOM 802 N N . GLU A 1 104 ? 14.839 -11.935 11.273 1.00 73.00 104 GLU A N 1
ATOM 803 C CA . GLU A 1 104 ? 15.888 -12.897 11.659 1.00 73.00 104 GLU A CA 1
ATOM 804 C C . GLU A 1 104 ? 16.963 -13.093 10.576 1.00 73.00 104 GLU A C 1
ATOM 806 O O . GLU A 1 104 ? 17.995 -13.722 10.816 1.00 73.00 104 GLU A O 1
ATOM 811 N N . SER A 1 105 ? 16.731 -12.578 9.365 1.00 77.31 105 SER A N 1
ATOM 812 C CA . SER A 1 105 ? 17.581 -12.833 8.201 1.00 77.31 105 SER A CA 1
ATOM 813 C C . SER A 1 105 ? 18.428 -11.628 7.811 1.00 77.31 105 SER A C 1
ATOM 815 O O . SER A 1 105 ? 17.953 -10.500 7.770 1.00 77.31 105 SER A O 1
ATOM 817 N N . VAL A 1 106 ? 19.674 -11.894 7.413 1.00 76.75 106 VAL A N 1
ATOM 818 C CA . VAL A 1 106 ? 20.572 -10.900 6.798 1.00 76.75 106 VAL A CA 1
ATOM 819 C C . VAL A 1 106 ? 20.242 -10.698 5.308 1.00 76.75 106 VAL A C 1
ATOM 821 O O . VAL A 1 106 ? 20.665 -9.720 4.695 1.00 76.75 106 VAL A O 1
ATOM 824 N N . TYR A 1 107 ? 19.469 -11.610 4.703 1.00 83.69 107 TYR A N 1
ATOM 825 C CA . TYR A 1 107 ? 19.027 -11.484 3.316 1.00 83.69 107 TYR A CA 1
ATOM 826 C C . TYR A 1 107 ? 17.793 -10.591 3.228 1.00 83.69 107 TYR A C 1
ATOM 828 O O . TYR A 1 107 ? 16.726 -10.953 3.722 1.00 83.69 107 TYR A O 1
ATOM 836 N N . ILE A 1 108 ? 17.937 -9.465 2.524 1.00 85.56 108 ILE A N 1
ATOM 837 C CA . ILE A 1 108 ? 16.929 -8.399 2.409 1.00 85.56 108 ILE A CA 1
ATOM 838 C C . ILE A 1 108 ? 15.544 -8.964 2.076 1.00 85.56 108 ILE A C 1
ATOM 840 O O . ILE A 1 108 ? 14.606 -8.755 2.831 1.00 85.56 108 ILE A O 1
ATOM 844 N N . HIS A 1 109 ? 15.421 -9.759 1.013 1.00 83.81 109 HIS A N 1
ATOM 845 C CA . HIS A 1 109 ? 14.123 -10.293 0.594 1.00 83.81 109 HIS A CA 1
ATOM 846 C C . HIS A 1 109 ? 13.482 -11.247 1.607 1.00 83.81 109 HIS A C 1
ATOM 848 O O . HIS A 1 109 ? 12.263 -11.291 1.720 1.00 83.81 109 HIS A O 1
ATOM 854 N N . ILE A 1 110 ? 14.278 -11.999 2.372 1.00 85.38 110 ILE A N 1
ATOM 855 C CA . ILE A 1 110 ? 13.744 -12.880 3.419 1.00 85.38 110 ILE A CA 1
ATOM 856 C C . ILE A 1 110 ? 13.281 -12.042 4.614 1.00 85.38 110 ILE A C 1
ATOM 858 O O . ILE A 1 110 ? 12.214 -12.306 5.161 1.00 85.38 110 ILE A O 1
ATOM 862 N N . ALA A 1 111 ? 14.046 -11.012 4.985 1.00 87.25 111 ALA A N 1
ATOM 863 C CA . ALA A 1 111 ? 13.665 -10.070 6.032 1.00 87.25 111 ALA A CA 1
ATOM 864 C C . ALA A 1 111 ? 12.368 -9.319 5.681 1.00 87.25 111 ALA A C 1
ATOM 866 O O . ALA A 1 111 ? 11.481 -9.201 6.521 1.00 87.25 111 ALA A O 1
ATOM 867 N N . GLU A 1 112 ? 12.212 -8.882 4.428 1.00 89.50 112 GLU A N 1
ATOM 868 C CA . GLU A 1 112 ? 10.982 -8.252 3.926 1.00 89.50 112 GLU A CA 1
ATOM 869 C C . GLU A 1 112 ? 9.769 -9.175 4.083 1.00 89.50 112 GLU A C 1
ATOM 871 O O . GLU A 1 112 ? 8.741 -8.767 4.621 1.00 89.50 112 GLU A O 1
ATOM 876 N N . LEU A 1 113 ? 9.895 -10.441 3.678 1.00 88.06 113 LEU A N 1
ATOM 877 C CA . LEU A 1 113 ? 8.820 -11.424 3.814 1.00 88.06 113 LEU A CA 1
ATOM 878 C C . LEU A 1 1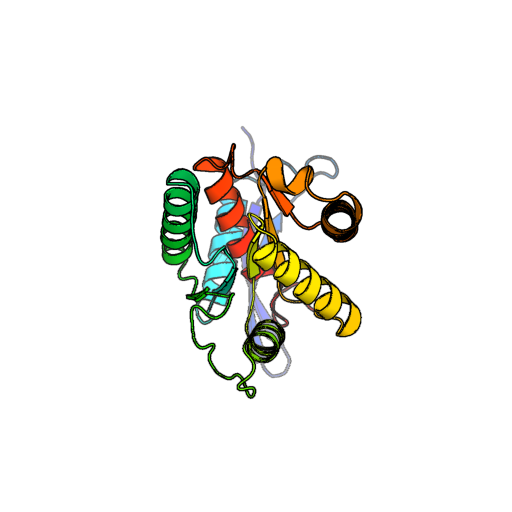13 ? 8.482 -11.749 5.276 1.00 88.06 113 LEU A C 1
ATOM 880 O O . LEU A 1 113 ? 7.309 -11.930 5.610 1.00 88.06 113 LEU A O 1
ATOM 884 N N . ASP A 1 114 ? 9.490 -11.813 6.146 1.00 87.44 114 ASP A N 1
ATOM 885 C CA . ASP A 1 114 ? 9.304 -12.039 7.581 1.00 87.44 114 ASP A CA 1
ATOM 886 C C . ASP A 1 114 ? 8.565 -10.864 8.241 1.00 87.44 114 ASP A C 1
ATOM 888 O O . ASP A 1 114 ? 7.571 -11.059 8.945 1.00 87.44 114 ASP A O 1
ATOM 892 N N . PHE A 1 115 ? 8.970 -9.632 7.922 1.00 89.44 115 PHE A N 1
ATOM 893 C CA . PHE A 1 115 ? 8.283 -8.416 8.355 1.00 89.44 115 PHE A CA 1
ATOM 894 C C . PHE A 1 115 ? 6.825 -8.381 7.874 1.00 89.44 115 PHE A C 1
ATOM 896 O O . PHE A 1 115 ? 5.913 -8.135 8.670 1.00 89.44 115 PHE A O 1
ATOM 903 N N . ILE A 1 116 ? 6.597 -8.684 6.589 1.00 88.62 116 ILE A N 1
ATOM 904 C CA . ILE A 1 116 ? 5.257 -8.742 5.992 1.00 88.62 116 ILE A CA 1
ATOM 905 C C . ILE A 1 116 ? 4.355 -9.716 6.754 1.00 88.62 116 ILE A C 1
ATOM 907 O O . ILE A 1 116 ? 3.190 -9.415 7.005 1.00 88.62 116 ILE A O 1
ATOM 911 N N . ASN A 1 117 ? 4.890 -10.872 7.139 1.00 84.94 117 ASN A N 1
ATOM 912 C CA . ASN A 1 117 ? 4.137 -11.890 7.857 1.00 84.94 117 AS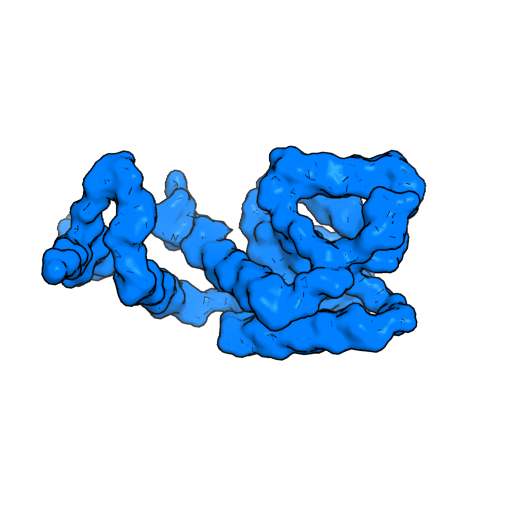N A CA 1
ATOM 913 C C . ASN A 1 117 ? 3.838 -11.500 9.314 1.00 84.94 117 ASN A C 1
ATOM 915 O O . ASN A 1 117 ? 2.748 -11.767 9.818 1.00 84.94 117 ASN A O 1
ATOM 919 N N . LYS A 1 118 ? 4.811 -10.898 10.008 1.00 83.62 118 LYS A N 1
ATOM 920 C CA . LYS A 1 118 ? 4.744 -10.673 11.459 1.00 83.62 118 LYS A CA 1
ATOM 921 C C . LYS A 1 118 ? 4.063 -9.361 11.850 1.00 83.62 118 LYS A C 1
ATOM 923 O O . LYS A 1 118 ? 3.389 -9.326 12.878 1.00 83.62 118 LYS A O 1
ATOM 928 N N . LYS A 1 119 ? 4.278 -8.280 11.093 1.00 85.62 119 LYS A N 1
ATOM 929 C CA . LYS A 1 119 ? 3.960 -6.913 11.550 1.00 85.62 119 LYS A CA 1
ATOM 930 C C . LYS A 1 119 ? 3.225 -6.030 10.551 1.00 85.62 119 LYS A C 1
ATOM 932 O O . LYS A 1 119 ? 2.702 -5.005 10.971 1.00 85.62 119 LYS A O 1
ATOM 937 N N . CYS A 1 120 ? 3.207 -6.377 9.269 1.00 87.88 120 CYS A N 1
ATOM 938 C CA . CYS A 1 120 ? 2.685 -5.495 8.228 1.00 87.88 120 CYS A CA 1
ATOM 939 C C . CYS A 1 120 ? 1.153 -5.542 8.122 1.00 87.88 120 CYS A C 1
ATOM 941 O O . CYS A 1 120 ? 0.566 -6.611 7.952 1.00 87.88 120 CYS A O 1
ATOM 943 N N . ASP A 1 121 ? 0.518 -4.369 8.108 1.00 87.31 121 ASP A N 1
ATOM 944 C CA . ASP A 1 121 ? -0.930 -4.222 7.915 1.00 87.31 121 ASP A CA 1
ATOM 945 C C . ASP A 1 121 ? -1.289 -3.917 6.456 1.00 87.31 121 ASP A C 1
ATOM 947 O O . ASP A 1 121 ? -2.344 -4.312 5.953 1.00 87.31 121 ASP A O 1
ATOM 951 N N . SER A 1 122 ? -0.427 -3.185 5.751 1.00 90.69 122 SER A N 1
ATOM 952 C CA . SER A 1 122 ? -0.651 -2.798 4.356 1.00 90.69 122 SER A CA 1
ATOM 953 C C . SER A 1 122 ? 0.659 -2.691 3.592 1.00 90.69 122 SER A C 1
ATOM 955 O O . SER A 1 122 ? 1.644 -2.161 4.092 1.00 90.69 122 SER A O 1
ATOM 957 N N . ILE A 1 123 ? 0.654 -3.173 2.358 1.00 92.50 123 ILE A N 1
ATOM 958 C CA . ILE A 1 123 ? 1.759 -3.078 1.415 1.00 92.50 123 ILE A CA 1
ATOM 959 C C . ILE A 1 123 ? 1.330 -2.126 0.307 1.00 92.50 123 ILE A C 1
ATOM 961 O O . ILE A 1 123 ? 0.299 -2.340 -0.332 1.00 92.50 123 ILE A O 1
ATOM 965 N N . ILE A 1 124 ? 2.138 -1.105 0.052 1.00 94.31 124 ILE A N 1
ATOM 966 C CA . ILE A 1 124 ? 1.978 -0.211 -1.091 1.00 94.31 124 ILE A CA 1
ATOM 967 C C . ILE A 1 124 ? 3.205 -0.381 -1.974 1.00 94.31 124 ILE A C 1
ATOM 969 O O . ILE A 1 124 ? 4.328 -0.154 -1.522 1.00 94.31 124 ILE A O 1
ATOM 973 N N . ILE A 1 125 ? 3.007 -0.776 -3.230 1.00 92.75 125 ILE A N 1
ATOM 974 C CA . ILE A 1 125 ? 4.105 -0.971 -4.176 1.00 92.75 125 ILE A CA 1
ATOM 975 C C . ILE A 1 125 ? 3.938 -0.127 -5.437 1.00 92.75 125 ILE A C 1
ATOM 977 O O . ILE A 1 125 ? 2.957 -0.245 -6.167 1.00 92.75 125 ILE A O 1
ATOM 981 N N . PHE A 1 126 ? 4.942 0.706 -5.699 1.00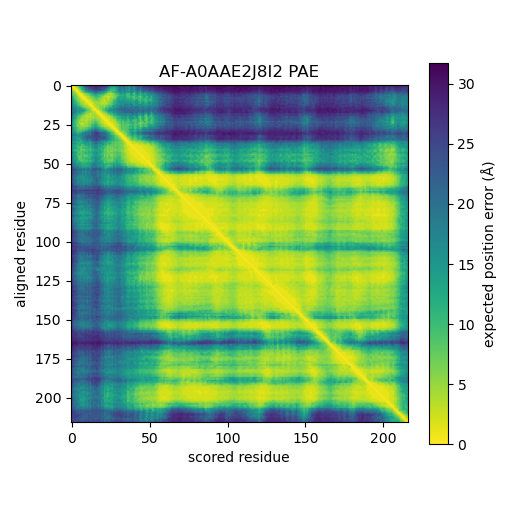 91.31 126 PHE A N 1
ATOM 982 C CA . PHE A 1 126 ? 5.126 1.456 -6.932 1.00 91.31 126 PHE A CA 1
ATOM 983 C C . PHE A 1 126 ? 5.852 0.577 -7.950 1.00 91.31 126 PHE A C 1
ATOM 985 O O . PHE A 1 126 ? 7.078 0.485 -7.935 1.00 91.31 126 PHE A O 1
ATOM 992 N N . VAL A 1 127 ? 5.097 -0.072 -8.832 1.00 88.19 127 VAL A N 1
ATOM 993 C CA . VAL A 1 127 ? 5.626 -0.924 -9.900 1.00 88.19 127 VAL A CA 1
ATOM 994 C C . VAL A 1 127 ? 5.983 -0.043 -11.094 1.00 88.19 127 VAL A C 1
ATOM 996 O O . VAL A 1 127 ? 5.150 0.236 -11.959 1.00 88.19 127 VAL A O 1
ATOM 999 N N . LEU A 1 128 ? 7.221 0.448 -11.101 1.00 85.75 128 LEU A N 1
ATOM 1000 C CA . LEU A 1 128 ? 7.729 1.416 -12.085 1.00 85.75 128 LEU A CA 1
ATOM 1001 C C . LEU A 1 128 ? 8.997 0.930 -12.806 1.00 85.75 128 LEU A C 1
ATOM 1003 O O . LEU A 1 128 ? 9.440 1.569 -13.762 1.00 85.75 128 LEU A O 1
ATOM 1007 N N . ASP A 1 129 ? 9.578 -0.183 -12.356 1.00 83.12 129 ASP A N 1
ATOM 1008 C CA . ASP A 1 129 ? 10.737 -0.849 -12.947 1.00 83.12 129 ASP A CA 1
ATOM 1009 C C . ASP A 1 129 ? 10.673 -2.378 -12.743 1.00 83.12 129 ASP A C 1
ATOM 1011 O O . ASP A 1 129 ? 9.767 -2.909 -12.098 1.00 83.12 129 ASP A O 1
ATOM 1015 N N . GLU A 1 130 ? 11.644 -3.103 -13.298 1.00 80.81 130 GLU A N 1
ATOM 1016 C CA . GLU A 1 130 ? 11.731 -4.566 -13.183 1.00 80.81 130 GLU A CA 1
ATOM 1017 C C . GLU A 1 130 ? 11.980 -5.040 -11.741 1.00 80.81 130 GLU A C 1
ATOM 1019 O O . GLU A 1 130 ? 11.532 -6.118 -11.353 1.00 80.81 130 GLU A O 1
ATOM 1024 N N . LEU A 1 131 ? 12.663 -4.236 -10.917 1.00 83.69 131 LEU A N 1
ATOM 1025 C CA . LEU A 1 131 ? 12.977 -4.593 -9.530 1.00 83.69 131 LEU A CA 1
ATOM 1026 C C . LEU A 1 131 ? 11.723 -4.582 -8.652 1.00 83.69 131 LEU A C 1
ATOM 1028 O O . LEU A 1 131 ? 11.481 -5.513 -7.884 1.00 83.69 131 LEU A O 1
ATOM 1032 N N . THR A 1 132 ? 10.898 -3.548 -8.789 1.00 86.81 132 THR A N 1
ATOM 1033 C CA . THR A 1 132 ? 9.607 -3.444 -8.099 1.00 86.81 132 THR A CA 1
ATOM 1034 C C . THR A 1 132 ? 8.586 -4.444 -8.643 1.00 86.81 132 THR A C 1
ATOM 1036 O O . THR A 1 132 ? 7.808 -4.999 -7.867 1.00 86.81 132 THR A O 1
ATOM 1039 N N . LEU A 1 133 ? 8.649 -4.784 -9.936 1.00 84.94 133 LEU A N 1
ATOM 1040 C CA . LEU A 1 133 ? 7.879 -5.896 -10.511 1.00 84.94 133 LEU A CA 1
ATOM 1041 C C . LEU A 1 133 ? 8.301 -7.265 -9.934 1.00 84.94 133 LEU A C 1
ATOM 1043 O O . LEU A 1 133 ? 7.467 -8.129 -9.648 1.00 84.94 133 LEU A O 1
ATOM 1047 N N . SER A 1 134 ? 9.598 -7.468 -9.707 1.00 82.81 134 SER A N 1
ATOM 1048 C CA . SER A 1 134 ? 10.104 -8.669 -9.037 1.00 82.81 134 SER A CA 1
ATOM 1049 C C . SER A 1 134 ? 9.620 -8.751 -7.582 1.00 82.81 134 SER A C 1
ATOM 1051 O O . SER A 1 134 ? 9.171 -9.808 -7.136 1.00 82.81 134 SER A O 1
ATOM 1053 N N . GLN A 1 135 ? 9.595 -7.627 -6.857 1.00 86.12 135 GLN A N 1
ATOM 1054 C CA . GLN A 1 135 ? 9.069 -7.582 -5.487 1.00 86.12 135 GLN A CA 1
ATOM 1055 C C . GLN A 1 135 ? 7.590 -7.975 -5.391 1.00 86.12 135 GLN A C 1
ATOM 1057 O O . GLN A 1 135 ? 7.238 -8.794 -4.543 1.00 86.12 135 GLN A O 1
ATOM 1062 N N . ILE A 1 136 ? 6.717 -7.465 -6.267 1.00 86.12 136 ILE A N 1
ATOM 1063 C CA . ILE A 1 136 ? 5.302 -7.883 -6.266 1.00 86.12 136 ILE A CA 1
ATOM 1064 C C . ILE A 1 136 ? 5.145 -9.370 -6.611 1.00 86.12 136 ILE A C 1
ATOM 1066 O O . ILE A 1 136 ? 4.297 -10.051 -6.032 1.00 86.12 136 ILE A O 1
ATOM 1070 N N . THR A 1 137 ? 5.996 -9.908 -7.486 1.00 83.38 137 THR A N 1
ATOM 1071 C CA . THR A 1 137 ? 6.023 -11.346 -7.797 1.00 83.38 137 THR A CA 1
ATOM 1072 C C . THR A 1 137 ? 6.404 -12.174 -6.564 1.00 83.38 137 THR A C 1
ATOM 1074 O O . THR A 1 137 ? 5.760 -13.174 -6.254 1.00 83.38 137 THR A O 1
ATOM 1077 N N . LEU A 1 138 ? 7.406 -11.732 -5.802 1.00 83.88 138 LEU A N 1
ATOM 1078 C CA . LEU A 1 138 ? 7.810 -12.392 -4.561 1.00 83.88 138 LEU A CA 1
ATOM 1079 C C . LEU A 1 138 ? 6.695 -12.349 -3.503 1.00 83.88 138 LEU A C 1
ATOM 1081 O O . LEU A 1 138 ? 6.367 -13.373 -2.903 1.00 83.88 138 LEU A O 1
ATOM 1085 N N . ILE A 1 139 ? 6.092 -11.174 -3.299 1.00 84.88 139 ILE A N 1
ATOM 1086 C CA . ILE A 1 139 ? 5.009 -10.964 -2.332 1.00 84.88 139 ILE A CA 1
ATOM 1087 C C . ILE A 1 139 ? 3.789 -11.815 -2.693 1.00 84.88 139 ILE A C 1
ATOM 1089 O O . ILE A 1 139 ? 3.228 -12.476 -1.822 1.00 84.88 139 ILE A O 1
ATOM 1093 N N . SER A 1 140 ? 3.383 -11.832 -3.965 1.00 82.38 140 SER A N 1
ATOM 1094 C CA . SER A 1 140 ? 2.238 -12.623 -4.436 1.00 82.38 140 SER A CA 1
ATOM 1095 C C . SER A 1 140 ? 2.460 -14.123 -4.248 1.00 82.38 140 SER A C 1
ATOM 1097 O O . SER A 1 140 ? 1.624 -14.791 -3.638 1.00 82.38 140 SER A O 1
ATOM 1099 N N . TYR A 1 141 ? 3.620 -14.643 -4.661 1.00 81.50 141 TYR A N 1
ATOM 1100 C CA . TYR A 1 141 ? 3.997 -16.036 -4.418 1.00 81.50 141 TYR A CA 1
ATOM 1101 C C . TYR A 1 141 ? 3.948 -16.387 -2.926 1.00 81.50 141 TYR A C 1
ATOM 1103 O O . TYR A 1 141 ? 3.407 -17.425 -2.537 1.00 81.50 141 TYR A O 1
ATOM 1111 N N . TYR A 1 142 ? 4.490 -15.519 -2.072 1.00 78.44 142 TYR A N 1
ATOM 1112 C CA . TYR A 1 142 ? 4.535 -15.763 -0.636 1.00 78.44 142 TYR A CA 1
ATOM 1113 C C . TYR A 1 142 ? 3.143 -15.724 0.004 1.00 78.44 142 TYR A C 1
ATOM 1115 O O . TYR A 1 142 ? 2.815 -16.608 0.794 1.00 78.44 142 TYR A O 1
ATOM 1123 N N . LYS A 1 143 ? 2.283 -14.772 -0.387 1.00 78.00 143 LYS A N 1
ATOM 1124 C CA . LYS A 1 143 ? 0.892 -14.709 0.088 1.00 78.00 143 LYS A CA 1
ATOM 1125 C C . LYS A 1 143 ? 0.109 -15.976 -0.252 1.00 78.00 143 LYS A C 1
ATOM 1127 O O . LYS A 1 143 ? -0.591 -16.481 0.620 1.00 78.00 143 LYS A O 1
ATOM 1132 N N . ILE A 1 144 ? 0.277 -16.514 -1.463 1.00 78.50 144 ILE A N 1
ATOM 1133 C CA . ILE A 1 144 ? -0.367 -17.769 -1.882 1.00 78.50 144 ILE A CA 1
ATOM 1134 C C . ILE A 1 144 ? 0.204 -18.960 -1.103 1.00 78.50 144 ILE A C 1
ATOM 1136 O O . ILE A 1 144 ? -0.538 -19.750 -0.528 1.00 78.50 144 ILE A O 1
ATOM 1140 N N . THR A 1 145 ? 1.529 -19.115 -1.082 1.00 76.94 145 THR A N 1
ATOM 1141 C CA . THR A 1 145 ? 2.168 -20.336 -0.559 1.00 76.94 145 THR A CA 1
ATOM 1142 C C . THR A 1 145 ? 2.216 -20.424 0.962 1.00 76.94 145 THR A C 1
ATOM 1144 O O . THR A 1 145 ? 2.354 -21.524 1.498 1.00 76.94 145 THR A O 1
ATOM 1147 N N . LYS A 1 146 ? 2.119 -19.294 1.670 1.00 74.88 146 LYS A N 1
ATOM 1148 C CA . LYS A 1 146 ? 2.127 -19.229 3.140 1.00 74.88 146 LYS A CA 1
ATOM 1149 C C . LYS A 1 146 ? 0.779 -18.849 3.753 1.00 74.88 146 LYS A C 1
ATOM 1151 O O . LYS A 1 146 ? 0.714 -18.687 4.965 1.00 74.88 146 LYS A O 1
ATOM 1156 N N . ASP A 1 147 ? -0.268 -18.724 2.937 1.00 70.88 147 ASP A N 1
ATOM 1157 C CA . ASP A 1 147 ? -1.628 -18.341 3.349 1.00 70.88 147 ASP A CA 1
ATOM 1158 C C . ASP A 1 147 ? -1.674 -17.054 4.198 1.00 70.88 147 ASP A C 1
ATOM 1160 O O . ASP A 1 147 ? -2.379 -16.946 5.204 1.00 70.88 147 ASP A O 1
ATOM 1164 N N . ILE A 1 148 ? -0.887 -16.048 3.807 1.00 71.38 148 ILE A N 1
ATOM 1165 C CA . ILE A 1 148 ? -0.806 -14.781 4.541 1.00 71.38 148 ILE A CA 1
ATOM 1166 C C . ILE A 1 148 ? -1.969 -13.885 4.118 1.00 71.38 148 ILE A C 1
ATOM 1168 O O . ILE A 1 148 ? -1.934 -13.233 3.071 1.00 71.38 148 ILE A O 1
ATOM 1172 N N . LYS A 1 149 ? -3.001 -13.822 4.964 1.00 67.62 149 LYS A N 1
ATOM 1173 C CA . LYS A 1 149 ? -4.242 -13.065 4.700 1.00 67.62 149 LYS A CA 1
ATOM 1174 C C . LYS A 1 149 ? -4.230 -11.630 5.223 1.00 67.62 149 LYS A C 1
ATOM 1176 O O . LYS A 1 149 ? -5.070 -10.822 4.823 1.00 67.62 149 LYS A O 1
ATOM 1181 N N . ASN A 1 150 ? -3.285 -11.307 6.102 1.00 68.81 150 ASN A N 1
ATOM 1182 C CA . ASN A 1 150 ? -3.325 -10.070 6.878 1.00 68.81 150 ASN A CA 1
ATOM 1183 C C . ASN A 1 150 ? -3.086 -8.795 6.055 1.00 68.81 150 ASN A C 1
ATOM 1185 O O . ASN A 1 150 ? -3.988 -7.955 6.041 1.00 68.81 150 ASN A O 1
ATOM 1189 N N . PRO A 1 151 ? -1.954 -8.624 5.346 1.00 81.62 151 PRO A N 1
ATOM 1190 C CA . PRO A 1 151 ? -1.624 -7.351 4.732 1.00 81.62 151 PRO A CA 1
ATOM 1191 C C . PRO A 1 151 ? -2.489 -7.105 3.500 1.00 81.62 151 PRO A C 1
ATOM 1193 O O . PRO A 1 151 ? -2.592 -7.961 2.611 1.00 81.62 151 PRO A O 1
ATOM 1196 N N . ASP A 1 152 ? -3.093 -5.924 3.422 1.00 85.00 152 ASP A N 1
ATOM 1197 C CA . ASP A 1 152 ? -3.678 -5.443 2.170 1.00 85.00 152 ASP A CA 1
ATOM 1198 C C . ASP A 1 152 ? -2.570 -5.119 1.164 1.00 85.00 152 ASP A C 1
ATOM 1200 O O . ASP A 1 152 ? -1.486 -4.707 1.563 1.00 85.00 152 ASP A O 1
ATOM 1204 N N . LEU A 1 153 ? -2.815 -5.328 -0.127 1.00 88.12 153 LEU A N 1
ATOM 1205 C CA . LEU A 1 153 ? -1.853 -4.992 -1.177 1.00 88.12 153 LEU A CA 1
ATOM 1206 C C . LEU A 1 153 ? -2.466 -3.918 -2.074 1.00 88.12 153 LEU A C 1
ATOM 1208 O O . LEU A 1 153 ? -3.576 -4.076 -2.580 1.00 88.12 153 LEU A O 1
ATOM 1212 N N . ILE A 1 154 ? -1.730 -2.826 -2.247 1.00 90.94 154 ILE A N 1
ATOM 1213 C CA . ILE A 1 154 ? -2.079 -1.686 -3.088 1.00 90.94 154 ILE A CA 1
ATOM 1214 C C . ILE A 1 154 ? -0.960 -1.511 -4.107 1.00 90.94 154 ILE A C 1
ATOM 1216 O O . ILE A 1 154 ? 0.215 -1.426 -3.748 1.00 90.94 154 ILE A O 1
ATOM 1220 N N . VAL A 1 155 ? -1.328 -1.461 -5.382 1.00 89.88 155 VAL A N 1
ATOM 1221 C CA . VAL A 1 155 ? -0.378 -1.385 -6.491 1.00 89.88 155 VAL A CA 1
ATOM 1222 C C . VAL A 1 155 ? -0.543 -0.049 -7.192 1.00 89.88 155 VAL A C 1
ATOM 1224 O O . VAL A 1 155 ? -1.648 0.319 -7.576 1.00 89.88 155 VAL A O 1
ATOM 1227 N N . ILE A 1 156 ? 0.555 0.672 -7.378 1.00 89.69 156 ILE A N 1
ATOM 1228 C CA . ILE A 1 156 ? 0.611 1.911 -8.152 1.00 89.69 156 ILE A CA 1
ATOM 1229 C C . ILE A 1 156 ? 1.552 1.646 -9.322 1.00 89.69 156 ILE A C 1
ATOM 1231 O O . ILE A 1 156 ? 2.719 1.328 -9.120 1.00 89.69 156 ILE A O 1
ATOM 1235 N N . CYS A 1 157 ? 1.058 1.721 -10.551 1.00 86.38 157 CYS A N 1
ATOM 1236 C CA . CYS A 1 157 ? 1.830 1.382 -11.747 1.00 86.38 157 CYS A CA 1
ATOM 1237 C C . CYS A 1 157 ? 1.768 2.507 -12.778 1.00 86.38 157 CYS A C 1
ATOM 1239 O O . CYS A 1 157 ? 0.930 3.396 -12.672 1.00 86.38 157 CYS A O 1
ATOM 1241 N N . ASN A 1 158 ? 2.651 2.470 -13.775 1.00 80.19 158 ASN A N 1
ATOM 1242 C CA . ASN A 1 158 ? 2.536 3.319 -14.959 1.00 80.19 158 ASN A CA 1
ATOM 1243 C C . ASN A 1 158 ? 2.166 2.486 -16.192 1.00 80.19 158 ASN A C 1
ATOM 1245 O O . ASN A 1 158 ? 2.431 1.282 -16.263 1.00 80.19 158 ASN A O 1
ATOM 1249 N N . ASP A 1 159 ? 1.623 3.146 -17.211 1.00 69.44 159 ASP A N 1
ATOM 1250 C CA . ASP A 1 159 ? 1.285 2.498 -18.481 1.00 69.44 159 ASP A CA 1
ATOM 1251 C C . ASP A 1 159 ? 2.482 1.838 -19.179 1.00 69.44 159 ASP A C 1
ATOM 1253 O O . ASP A 1 159 ? 2.315 0.888 -19.944 1.00 69.44 159 ASP A O 1
ATOM 1257 N N . LYS A 1 160 ? 3.713 2.292 -18.918 1.00 67.31 160 LYS A N 1
ATOM 1258 C CA . LYS A 1 160 ? 4.914 1.688 -19.514 1.00 67.31 160 LYS A CA 1
ATOM 1259 C C . LYS A 1 160 ? 5.138 0.261 -19.011 1.00 67.31 160 LYS A C 1
ATOM 1261 O O . LYS A 1 160 ? 5.476 -0.602 -19.812 1.00 67.31 160 LYS A O 1
ATOM 1266 N N . ILE A 1 161 ? 4.900 -0.001 -17.725 1.00 66.38 161 ILE A N 1
ATOM 1267 C CA . ILE A 1 161 ? 5.003 -1.338 -17.123 1.00 66.38 161 ILE A CA 1
ATOM 1268 C C . ILE A 1 161 ? 3.865 -2.247 -17.586 1.00 66.38 161 ILE A C 1
ATOM 1270 O O . ILE A 1 161 ? 4.116 -3.415 -17.878 1.00 66.38 161 ILE A O 1
ATOM 1274 N N . LYS A 1 162 ? 2.637 -1.723 -17.734 1.00 61.09 162 LYS A N 1
ATOM 1275 C CA . LYS A 1 162 ? 1.515 -2.494 -18.310 1.00 61.09 162 LYS A CA 1
ATOM 1276 C C . LYS A 1 162 ? 1.844 -3.039 -19.706 1.00 61.09 162 LYS A C 1
ATOM 1278 O O . LYS A 1 162 ? 1.296 -4.056 -20.118 1.00 61.09 162 LYS A O 1
ATOM 1283 N N . ASN A 1 163 ? 2.747 -2.360 -20.414 1.00 59.72 163 ASN A N 1
ATOM 1284 C CA . ASN A 1 163 ? 3.177 -2.689 -21.767 1.00 59.72 163 ASN A CA 1
ATOM 1285 C C . ASN A 1 163 ? 4.566 -3.360 -21.848 1.00 59.72 163 ASN A C 1
ATOM 1287 O O . ASN A 1 163 ? 5.001 -3.684 -22.955 1.00 59.72 163 ASN A O 1
ATOM 1291 N N . LEU A 1 164 ? 5.266 -3.576 -20.724 1.00 59.72 164 LEU A N 1
ATOM 1292 C CA . LEU A 1 164 ? 6.519 -4.347 -20.685 1.00 59.72 164 LEU A CA 1
ATOM 1293 C C . LEU A 1 164 ? 6.224 -5.848 -20.820 1.00 59.72 164 LEU A C 1
ATOM 1295 O O . LEU A 1 164 ? 5.122 -6.272 -20.474 1.00 59.72 164 LEU A O 1
ATOM 1299 N N . ASP A 1 165 ? 7.201 -6.621 -21.320 1.00 55.12 165 ASP A N 1
ATOM 1300 C CA . ASP A 1 165 ? 7.140 -8.060 -21.644 1.00 55.12 165 ASP A CA 1
ATOM 1301 C C . ASP A 1 165 ? 5.906 -8.788 -21.094 1.00 55.12 165 ASP A C 1
ATOM 1303 O O . ASP A 1 165 ? 5.792 -9.081 -19.900 1.00 55.12 165 ASP A O 1
ATOM 1307 N N . ARG A 1 166 ? 4.974 -9.071 -22.016 1.00 57.00 166 ARG A N 1
ATOM 1308 C CA . ARG A 1 166 ? 3.586 -9.478 -21.753 1.00 57.00 166 ARG A CA 1
ATOM 1309 C C . ARG A 1 166 ? 3.426 -10.570 -20.695 1.00 57.00 166 ARG A C 1
ATOM 1311 O O . ARG A 1 166 ? 2.388 -10.622 -20.064 1.00 57.00 166 ARG A O 1
ATOM 1318 N N . PHE A 1 167 ? 4.386 -11.467 -20.497 1.00 53.50 167 PHE A N 1
ATOM 1319 C CA . PHE A 1 167 ? 4.190 -12.594 -19.586 1.00 53.50 167 PHE A CA 1
ATOM 1320 C C . PHE A 1 167 ? 4.209 -12.191 -18.100 1.00 53.50 167 PHE A C 1
ATOM 1322 O O . PHE A 1 167 ? 3.308 -12.569 -17.353 1.00 5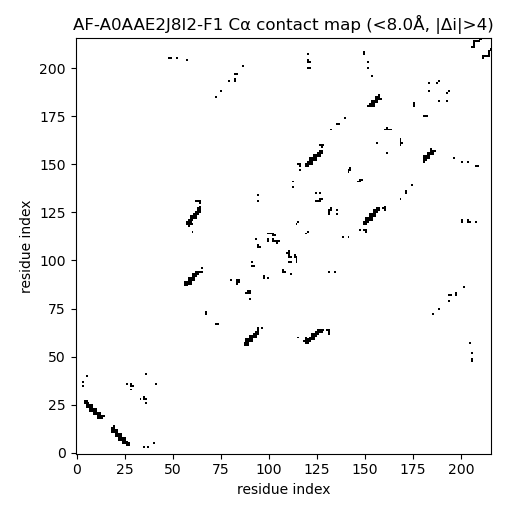3.50 167 PHE A O 1
ATOM 1329 N N . PHE A 1 168 ? 5.199 -11.403 -17.668 1.00 61.34 168 PHE A N 1
ATOM 1330 C CA . PHE A 1 168 ? 5.352 -11.050 -16.250 1.00 61.34 168 PHE A CA 1
ATOM 1331 C C . PHE A 1 168 ? 4.372 -9.960 -15.819 1.00 61.34 168 PHE A C 1
ATOM 1333 O O . PHE A 1 168 ? 3.752 -10.070 -14.763 1.00 61.34 168 PHE A O 1
ATOM 1340 N N . SER A 1 169 ? 4.185 -8.936 -16.653 1.00 64.50 169 SER A N 1
ATOM 1341 C CA . SER A 1 169 ? 3.234 -7.855 -16.388 1.00 64.50 169 SER A CA 1
ATOM 1342 C C . SER A 1 169 ? 1.790 -8.368 -16.373 1.00 64.50 169 SER A C 1
ATOM 1344 O O . SER A 1 169 ? 1.077 -8.111 -15.405 1.00 64.50 169 SER A O 1
ATOM 1346 N N . LEU A 1 170 ? 1.366 -9.164 -17.367 1.00 69.94 170 LEU A N 1
ATOM 1347 C CA . LEU A 1 170 ? 0.006 -9.722 -17.387 1.00 69.94 170 LEU A CA 1
ATOM 1348 C C . LEU A 1 170 ? -0.228 -10.704 -16.239 1.00 69.94 170 LEU A C 1
ATOM 1350 O O . LEU A 1 170 ? -1.307 -10.681 -15.661 1.00 69.94 170 LEU A O 1
ATOM 1354 N N . GLY A 1 171 ? 0.760 -11.527 -15.871 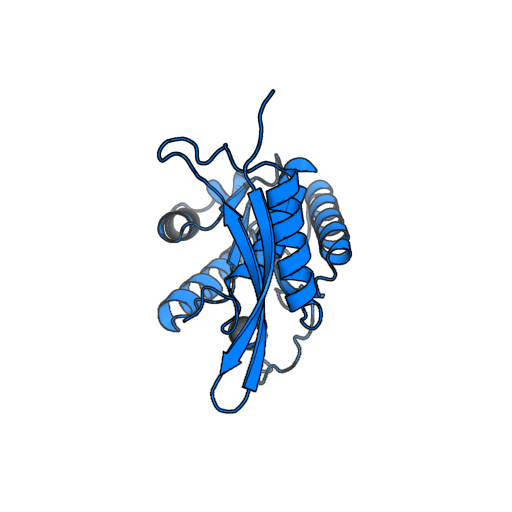1.00 72.94 171 GLY A N 1
ATOM 1355 C CA . GLY A 1 171 ? 0.630 -12.441 -14.733 1.00 72.94 171 GLY A CA 1
ATOM 1356 C C . GLY A 1 171 ? 0.405 -11.704 -13.409 1.00 72.94 171 GLY A C 1
ATOM 1357 O O . GLY A 1 171 ? -0.473 -12.075 -12.633 1.00 72.94 171 GLY A O 1
ATOM 1358 N N . VAL A 1 172 ? 1.154 -10.624 -13.169 1.00 73.62 172 VAL A N 1
ATOM 1359 C CA . VAL A 1 172 ? 1.008 -9.791 -11.965 1.00 73.62 172 VAL A CA 1
ATOM 1360 C C . VAL A 1 172 ? -0.325 -9.045 -11.952 1.00 73.62 172 VAL A C 1
ATOM 1362 O O . VAL A 1 172 ? -0.982 -8.998 -10.912 1.00 73.62 172 VAL A O 1
ATOM 1365 N N . LEU A 1 173 ? -0.742 -8.476 -13.086 1.00 75.50 173 LEU A N 1
ATOM 1366 C CA . LEU A 1 173 ? -2.026 -7.780 -13.192 1.00 75.50 173 LEU A CA 1
ATOM 1367 C C . LEU A 1 173 ? -3.202 -8.752 -13.023 1.00 75.50 173 LEU A C 1
ATOM 1369 O O . LEU A 1 173 ? -4.106 -8.467 -12.245 1.00 75.50 173 LEU A O 1
ATOM 1373 N N . GLN A 1 174 ? -3.137 -9.936 -13.640 1.00 77.00 174 GLN A N 1
ATOM 1374 C CA . GLN A 1 174 ? -4.140 -10.988 -13.466 1.00 77.00 174 GLN A CA 1
ATOM 1375 C C . GLN A 1 174 ? -4.223 -11.444 -12.007 1.00 77.00 174 GLN A C 1
ATOM 1377 O O . GLN A 1 174 ? -5.314 -11.544 -11.458 1.00 77.00 174 GLN A O 1
ATOM 1382 N N . TYR A 1 175 ? -3.081 -11.654 -11.342 1.00 80.94 175 TYR A N 1
ATOM 1383 C CA . TYR A 1 175 ? -3.063 -11.957 -9.911 1.00 80.94 175 TYR A CA 1
ATOM 1384 C C . TYR A 1 175 ? -3.750 -10.858 -9.090 1.00 80.94 175 TYR A C 1
ATOM 1386 O O . TYR A 1 175 ? -4.469 -11.161 -8.134 1.00 80.94 175 TYR A O 1
ATOM 1394 N N . CYS A 1 176 ? -3.537 -9.589 -9.448 1.00 81.56 176 CYS A N 1
ATOM 1395 C CA . CYS A 1 176 ? -4.188 -8.480 -8.768 1.00 81.56 176 CYS A CA 1
ATOM 1396 C C . CYS A 1 176 ? -5.712 -8.529 -8.932 1.00 81.56 176 CYS A C 1
ATOM 1398 O O . CYS A 1 176 ? -6.428 -8.408 -7.936 1.00 81.56 176 CYS A O 1
ATOM 1400 N N . ASP A 1 177 ? -6.193 -8.774 -10.148 1.00 77.50 177 ASP A N 1
ATOM 1401 C CA . ASP A 1 177 ? -7.620 -8.907 -10.445 1.00 77.50 177 ASP A CA 1
ATOM 1402 C C . ASP A 1 177 ? -8.245 -10.096 -9.696 1.00 77.50 177 ASP A C 1
ATOM 1404 O O . ASP A 1 177 ? -9.240 -9.929 -8.985 1.00 77.50 177 ASP A O 1
ATOM 1408 N N . ASP A 1 178 ? -7.606 -11.269 -9.751 1.00 78.75 178 ASP A N 1
ATOM 1409 C CA . ASP A 1 178 ? -8.071 -12.504 -9.102 1.00 78.75 178 ASP A CA 1
ATOM 1410 C C . ASP A 1 178 ? -8.183 -12.366 -7.572 1.00 78.75 178 ASP A C 1
ATOM 1412 O O . ASP A 1 178 ? -8.982 -13.050 -6.932 1.00 78.75 178 ASP A O 1
ATOM 1416 N N . ASN A 1 179 ? -7.398 -11.465 -6.971 1.00 75.44 179 ASN A N 1
ATOM 1417 C CA . ASN A 1 179 ? -7.332 -11.259 -5.521 1.00 75.44 179 ASN A CA 1
ATOM 1418 C C . ASN A 1 179 ? -7.925 -9.916 -5.068 1.00 75.44 179 ASN A C 1
ATOM 1420 O O . ASN A 1 179 ? -7.721 -9.512 -3.921 1.00 75.44 179 ASN A O 1
ATOM 1424 N N . SER A 1 180 ? -8.669 -9.221 -5.940 1.00 75.88 180 SER A N 1
ATOM 1425 C CA . SER A 1 180 ? -9.297 -7.922 -5.634 1.00 75.88 180 SER A CA 1
ATOM 1426 C C . SER A 1 180 ? -8.309 -6.870 -5.094 1.00 75.88 180 SER A C 1
ATOM 1428 O O . SER A 1 180 ? -8.645 -6.040 -4.238 1.00 75.88 180 SER A O 1
ATOM 1430 N N . ILE A 1 181 ? -7.071 -6.912 -5.585 1.00 81.94 181 ILE A N 1
ATOM 1431 C CA . ILE A 1 181 ? -6.010 -5.955 -5.270 1.00 81.94 181 ILE A CA 1
ATOM 1432 C C . ILE A 1 181 ? -6.291 -4.662 -6.025 1.00 81.94 181 ILE A C 1
ATOM 1434 O O . ILE A 1 181 ? -6.565 -4.659 -7.224 1.00 81.94 181 ILE A O 1
ATOM 1438 N N . LYS A 1 182 ? -6.224 -3.530 -5.321 1.00 81.88 182 LYS A N 1
ATOM 1439 C CA . LYS A 1 182 ? -6.507 -2.237 -5.942 1.00 81.88 182 LYS A CA 1
ATOM 1440 C C . LYS A 1 182 ? -5.277 -1.739 -6.695 1.00 81.88 182 LYS A C 1
ATOM 1442 O O . LYS A 1 182 ? -4.223 -1.535 -6.092 1.00 81.88 182 LYS A O 1
ATOM 1447 N N . ILE A 1 183 ? -5.451 -1.506 -7.994 1.00 84.81 183 ILE A N 1
ATOM 1448 C CA . ILE A 1 183 ? -4.432 -0.931 -8.871 1.00 84.81 183 ILE A CA 1
ATOM 1449 C C . ILE A 1 183 ? -4.772 0.534 -9.151 1.00 84.81 183 ILE A C 1
ATOM 1451 O O . ILE A 1 183 ? -5.912 0.869 -9.482 1.00 84.81 183 ILE A O 1
ATOM 1455 N N . PHE A 1 184 ? -3.772 1.397 -9.027 1.00 85.56 184 PHE A N 1
ATOM 1456 C CA . PHE A 1 184 ? -3.818 2.807 -9.380 1.00 85.56 184 PHE A CA 1
ATOM 1457 C C . PHE A 1 184 ? -2.818 3.090 -10.499 1.00 85.56 184 PHE A C 1
ATOM 1459 O O . PHE A 1 184 ? -1.729 2.510 -10.538 1.00 85.56 184 PHE A O 1
ATOM 1466 N N . ASP A 1 185 ? -3.190 3.996 -11.398 1.00 83.69 185 ASP A N 1
ATOM 1467 C CA . ASP A 1 185 ? -2.249 4.571 -12.350 1.00 83.69 185 ASP A CA 1
ATOM 1468 C C . ASP A 1 185 ? -1.557 5.779 -11.723 1.00 83.69 185 ASP A C 1
ATOM 1470 O O . ASP A 1 185 ? -2.228 6.665 -11.189 1.00 83.69 185 ASP A O 1
ATOM 1474 N N . ILE A 1 186 ? -0.229 5.808 -11.789 1.00 83.88 186 ILE A N 1
ATOM 1475 C CA . ILE A 1 186 ? 0.586 6.911 -11.290 1.00 83.88 186 ILE A CA 1
ATOM 1476 C C . ILE A 1 186 ? 0.413 8.184 -12.119 1.00 83.88 186 ILE A C 1
ATOM 1478 O O . ILE A 1 186 ? 0.617 9.272 -11.596 1.00 83.88 186 ILE A O 1
ATOM 1482 N N . SER A 1 187 ? 0.046 8.076 -13.398 1.00 80.50 187 SER A N 1
ATOM 1483 C CA . SER A 1 187 ? -0.190 9.250 -14.244 1.00 80.50 187 SER A CA 1
ATOM 1484 C C . SER A 1 187 ? -1.445 10.021 -13.840 1.00 80.50 187 SER A C 1
ATOM 1486 O O . SER A 1 187 ? -1.523 11.218 -14.091 1.00 80.50 187 SER A O 1
ATOM 1488 N N . ASP A 1 188 ? -2.364 9.356 -13.144 1.00 81.50 188 ASP A N 1
ATOM 1489 C CA . ASP A 1 188 ? -3.629 9.924 -12.689 1.00 81.50 188 ASP A CA 1
ATOM 1490 C C . ASP A 1 188 ? -3.688 10.049 -11.155 1.00 81.50 188 ASP A C 1
ATOM 1492 O O . ASP A 1 188 ? -4.778 10.140 -10.579 1.00 81.50 188 ASP A O 1
ATOM 1496 N N . ILE A 1 189 ? -2.554 9.918 -10.457 1.00 78.88 189 ILE A N 1
ATOM 1497 C CA . ILE A 1 189 ? -2.528 9.920 -8.992 1.00 78.88 189 ILE A CA 1
ATOM 1498 C C . ILE A 1 189 ? -2.532 11.361 -8.468 1.00 78.88 189 ILE A C 1
ATOM 1500 O O . ILE A 1 189 ? -1.514 11.968 -8.152 1.00 78.88 189 ILE A O 1
ATOM 1504 N N . GLU A 1 190 ? -3.727 11.928 -8.420 1.00 78.06 190 GLU A N 1
ATOM 1505 C CA . GLU A 1 190 ? -3.988 13.226 -7.801 1.00 78.06 190 GLU A CA 1
ATOM 1506 C C . GLU A 1 190 ? -4.365 13.059 -6.320 1.00 78.06 190 GLU A C 1
ATOM 1508 O O . GLU A 1 190 ? -4.519 11.934 -5.824 1.00 78.06 190 GLU A O 1
ATOM 1513 N N . ASP A 1 191 ? -4.541 14.179 -5.615 1.00 78.81 191 ASP A N 1
ATOM 1514 C CA . ASP A 1 191 ? -4.855 14.210 -4.180 1.00 78.81 191 ASP A CA 1
ATOM 1515 C C . ASP A 1 191 ? -6.068 13.330 -3.822 1.00 78.81 191 ASP A C 1
ATOM 1517 O O . ASP A 1 191 ? -6.025 12.602 -2.833 1.00 78.81 191 ASP A O 1
ATOM 1521 N N . GLU A 1 192 ? -7.102 13.280 -4.672 1.00 82.06 192 GLU A N 1
ATOM 1522 C CA . GLU A 1 192 ? -8.275 12.413 -4.470 1.00 82.06 192 GLU A CA 1
ATOM 1523 C C . GLU A 1 192 ? -7.907 10.915 -4.455 1.00 82.06 192 GLU A C 1
ATOM 1525 O O . GLU A 1 192 ? -8.439 10.115 -3.676 1.00 82.06 192 GLU A O 1
ATOM 1530 N N . LYS A 1 193 ? -6.985 10.482 -5.323 1.00 85.69 193 LYS A N 1
ATOM 1531 C CA . LYS A 1 193 ? -6.557 9.075 -5.357 1.00 85.69 193 LYS A CA 1
ATOM 1532 C C . LYS A 1 193 ? -5.665 8.743 -4.169 1.00 85.69 193 LYS A C 1
ATOM 1534 O O . LYS A 1 193 ? -5.772 7.637 -3.639 1.00 85.69 193 LYS A O 1
ATOM 1539 N N . ILE A 1 194 ? -4.844 9.692 -3.724 1.00 87.88 194 ILE A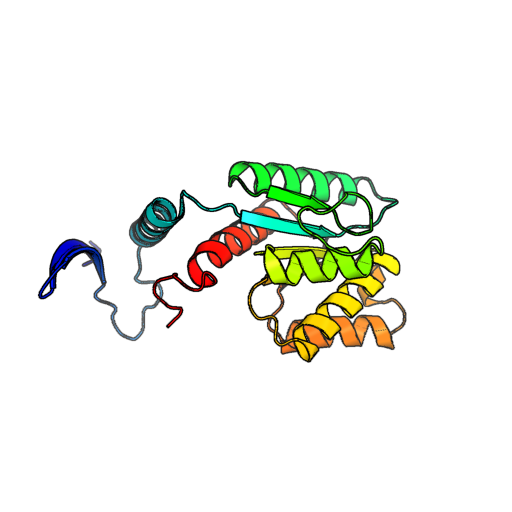 N 1
ATOM 1540 C CA . ILE A 1 194 ? -4.071 9.556 -2.488 1.00 87.88 194 ILE A CA 1
ATOM 1541 C C . ILE A 1 194 ? -5.024 9.421 -1.301 1.00 87.88 194 ILE A C 1
ATOM 1543 O O . ILE A 1 194 ? -4.912 8.447 -0.563 1.00 87.88 194 ILE A O 1
ATOM 1547 N N . GLU A 1 195 ? -6.031 10.284 -1.170 1.00 87.88 195 GLU A N 1
ATOM 1548 C CA . GLU A 1 195 ? -7.048 10.184 -0.116 1.00 87.88 195 GLU A CA 1
ATOM 1549 C C . GLU A 1 195 ? -7.737 8.810 -0.117 1.00 87.88 195 GLU A C 1
ATOM 1551 O O . GLU A 1 195 ? -7.911 8.181 0.929 1.00 87.88 195 GLU A O 1
ATOM 1556 N N . ASN A 1 196 ? -8.054 8.274 -1.299 1.00 87.88 196 ASN A N 1
ATOM 1557 C CA . ASN A 1 196 ? -8.604 6.926 -1.427 1.00 87.88 196 ASN A CA 1
ATOM 1558 C C . ASN A 1 196 ? -7.648 5.826 -0.932 1.00 87.88 196 ASN A C 1
ATOM 1560 O O . ASN A 1 196 ? -8.107 4.871 -0.296 1.00 87.88 196 ASN A O 1
ATOM 1564 N N . ILE A 1 197 ? -6.344 5.944 -1.203 1.00 90.44 197 ILE A N 1
ATOM 1565 C CA . ILE A 1 197 ? -5.316 5.026 -0.689 1.00 90.44 197 ILE A CA 1
ATOM 1566 C C . ILE A 1 197 ? -5.247 5.124 0.838 1.00 90.44 197 ILE A C 1
ATOM 1568 O O . ILE A 1 197 ? -5.341 4.101 1.515 1.00 90.44 197 ILE A O 1
ATOM 1572 N N . ILE A 1 198 ? -5.166 6.337 1.386 1.00 91.00 198 ILE A N 1
ATOM 1573 C CA . ILE A 1 198 ? -5.101 6.584 2.833 1.00 91.00 198 ILE A CA 1
ATOM 1574 C C . ILE A 1 198 ? -6.330 6.016 3.539 1.00 91.00 198 ILE A C 1
ATOM 1576 O O . ILE A 1 198 ? -6.200 5.257 4.500 1.00 91.00 198 ILE A O 1
ATOM 1580 N N . ARG A 1 199 ? -7.529 6.290 3.016 1.00 86.69 199 ARG A N 1
ATOM 1581 C CA . ARG A 1 199 ? -8.784 5.741 3.540 1.00 86.69 199 ARG A CA 1
ATOM 1582 C C . ARG A 1 199 ? -8.792 4.215 3.517 1.00 86.69 199 ARG A C 1
ATOM 1584 O O . ARG A 1 199 ? -9.277 3.593 4.458 1.00 86.69 199 ARG A O 1
ATOM 1591 N N . ARG A 1 200 ? -8.253 3.588 2.468 1.00 86.50 200 ARG A N 1
ATOM 1592 C CA . ARG A 1 200 ? -8.162 2.124 2.375 1.00 86.50 200 ARG A CA 1
ATOM 1593 C C . ARG A 1 200 ? -7.225 1.544 3.435 1.00 86.50 200 ARG A C 1
ATOM 1595 O O . ARG A 1 200 ? -7.621 0.605 4.120 1.00 86.50 200 ARG A O 1
ATOM 1602 N N . VAL A 1 201 ? -6.035 2.122 3.596 1.00 88.12 201 VAL A N 1
ATOM 1603 C CA . VAL A 1 201 ? -5.060 1.709 4.619 1.00 88.12 201 VAL A CA 1
ATOM 1604 C C . VAL A 1 201 ? -5.659 1.866 6.022 1.00 88.12 201 VAL A C 1
ATOM 1606 O O . VAL A 1 201 ? -5.625 0.929 6.821 1.00 88.12 201 VAL A O 1
ATOM 1609 N N . ARG A 1 202 ? -6.309 3.006 6.290 1.00 83.31 202 ARG A N 1
ATOM 1610 C CA . ARG A 1 202 ? -7.034 3.284 7.540 1.00 83.31 202 ARG A CA 1
ATOM 1611 C C . ARG A 1 202 ? -8.119 2.237 7.806 1.00 83.31 202 ARG A C 1
ATOM 1613 O O . ARG A 1 202 ? -8.132 1.616 8.864 1.00 83.31 202 ARG A O 1
ATOM 1620 N N . ASN A 1 203 ? -8.964 1.949 6.817 1.00 78.62 203 ASN A N 1
ATOM 1621 C CA . ASN A 1 203 ? -10.037 0.960 6.940 1.00 78.62 203 ASN A CA 1
ATOM 1622 C C . ASN A 1 203 ? -9.517 -0.465 7.149 1.00 78.62 203 ASN A C 1
ATOM 1624 O O . ASN A 1 203 ? -10.140 -1.242 7.871 1.00 78.62 203 ASN A O 1
ATOM 1628 N N . LYS A 1 204 ? -8.382 -0.831 6.540 1.00 75.38 204 LYS A N 1
ATOM 1629 C CA . LYS A 1 204 ? -7.802 -2.163 6.723 1.00 75.38 204 LYS A CA 1
ATOM 1630 C C . LYS A 1 204 ? -7.484 -2.420 8.195 1.00 75.38 204 LYS A C 1
ATOM 1632 O O . LYS A 1 204 ? -7.871 -3.473 8.696 1.00 75.38 204 LYS A O 1
ATOM 1637 N N . LYS A 1 205 ? -6.916 -1.432 8.899 1.00 69.94 205 LYS A N 1
ATOM 1638 C CA . LYS A 1 205 ? -6.660 -1.477 10.352 1.00 69.94 205 LYS A CA 1
ATOM 1639 C C . LYS A 1 205 ? -7.902 -1.868 11.160 1.00 69.94 205 LYS A C 1
ATOM 1641 O O . LYS A 1 205 ? -7.794 -2.634 12.116 1.00 69.94 205 LYS A O 1
ATOM 1646 N N . LEU A 1 206 ? -9.069 -1.358 10.759 1.00 68.38 206 LEU A N 1
ATOM 1647 C CA . LEU A 1 206 ? -10.347 -1.600 11.435 1.00 68.38 206 LEU A CA 1
ATOM 1648 C C . LEU A 1 206 ? -10.851 -3.038 11.235 1.00 68.38 206 LEU A C 1
ATOM 1650 O O . LEU A 1 206 ? -11.489 -3.599 12.122 1.00 68.38 206 LEU A O 1
ATOM 1654 N N . VAL A 1 207 ? -10.565 -3.639 10.075 1.00 65.94 207 VAL A N 1
ATOM 1655 C CA . VAL A 1 207 ? -11.157 -4.919 9.647 1.00 65.94 207 VAL A CA 1
ATOM 1656 C C . VAL A 1 207 ? -10.228 -6.117 9.871 1.00 65.94 207 VAL A C 1
ATOM 1658 O O . VAL A 1 207 ? -10.711 -7.209 10.150 1.00 65.94 207 VAL A O 1
ATOM 1661 N N . SER A 1 208 ? -8.905 -5.962 9.739 1.00 56.69 208 SER A N 1
ATOM 1662 C CA . SER A 1 208 ? -7.970 -7.100 9.654 1.00 56.69 208 SER A CA 1
ATOM 1663 C C . SER A 1 208 ? -7.356 -7.567 10.963 1.00 56.69 208 SER A C 1
ATOM 1665 O O . SER A 1 208 ? -6.617 -8.550 10.966 1.00 56.69 208 SER A O 1
ATOM 1667 N N . LYS A 1 209 ? -7.603 -6.894 12.086 1.00 55.91 209 LYS A N 1
ATOM 1668 C CA . LYS A 1 209 ? -7.059 -7.384 13.349 1.00 55.91 209 LYS A CA 1
ATOM 1669 C C . LYS A 1 209 ? -7.791 -8.647 13.769 1.00 55.91 209 LYS A C 1
ATOM 1671 O O . LYS A 1 209 ? -9.008 -8.640 13.865 1.00 55.91 209 LYS A O 1
ATOM 1676 N N . ASN A 1 210 ? -7.039 -9.675 14.163 1.00 45.91 210 ASN A N 1
ATOM 1677 C CA . ASN A 1 210 ? -7.523 -10.921 14.791 1.00 45.91 210 ASN A CA 1
ATOM 1678 C C . ASN A 1 210 ? -8.281 -10.711 16.131 1.00 45.91 210 ASN A C 1
ATOM 1680 O O . ASN A 1 210 ? -8.506 -11.654 16.881 1.00 45.91 210 ASN A O 1
ATOM 1684 N N . LYS A 1 211 ? -8.610 -9.458 16.469 1.00 42.53 211 LYS A N 1
ATOM 1685 C CA . LYS A 1 211 ? -9.460 -9.013 17.583 1.00 42.53 211 LYS A CA 1
ATOM 1686 C C . LYS A 1 211 ? -10.466 -7.928 17.159 1.00 42.53 211 LYS A C 1
ATOM 1688 O O . LYS A 1 211 ? -11.093 -7.314 18.013 1.00 42.53 211 LYS A O 1
ATOM 1693 N N . GLY A 1 212 ? -10.571 -7.631 15.866 1.00 38.81 212 GLY A N 1
ATOM 1694 C CA . GLY A 1 212 ? -11.614 -6.773 15.325 1.00 38.81 212 GLY A CA 1
ATOM 1695 C C . GLY A 1 212 ? -12.955 -7.490 15.428 1.00 38.81 212 GLY A C 1
ATOM 1696 O O . GLY A 1 212 ? -13.009 -8.715 15.343 1.00 38.81 212 GLY A O 1
ATOM 1697 N N . LEU A 1 213 ? -14.033 -6.724 15.594 1.00 40.69 213 LEU A N 1
ATOM 1698 C CA . LEU A 1 213 ? -15.407 -7.203 15.815 1.00 40.69 213 LEU A CA 1
ATOM 1699 C C . LEU A 1 213 ? -15.922 -8.256 14.808 1.00 40.69 213 LEU A C 1
ATOM 1701 O O . LEU A 1 213 ? -16.944 -8.881 15.070 1.00 40.69 213 LEU A O 1
ATOM 1705 N N . LEU A 1 214 ? -15.246 -8.444 13.670 1.00 40.50 214 LEU A N 1
ATOM 1706 C CA . LEU A 1 214 ? -15.633 -9.358 12.590 1.00 40.50 214 LEU A CA 1
ATOM 1707 C C . LEU A 1 214 ? -14.637 -10.512 12.360 1.00 40.50 214 LEU A C 1
ATOM 1709 O O . LEU A 1 214 ? -14.847 -11.317 11.458 1.00 40.50 214 LEU A O 1
ATOM 1713 N N . GLY A 1 215 ? -13.549 -10.582 13.133 1.00 31.92 215 GLY A N 1
ATOM 1714 C CA . GLY A 1 215 ? -12.534 -11.633 13.048 1.00 31.92 215 GLY A CA 1
ATOM 1715 C C . GLY A 1 215 ? -12.741 -12.695 14.123 1.00 31.92 215 GLY A C 1
ATOM 1716 O O . GLY A 1 215 ? -11.975 -12.740 15.085 1.00 31.92 215 GLY A O 1
ATOM 1717 N N . GLY A 1 216 ? -13.787 -13.506 13.966 1.00 29.81 216 GLY A N 1
ATOM 1718 C CA . GLY A 1 216 ? -14.080 -14.700 14.763 1.00 29.81 216 GLY A CA 1
ATOM 1719 C C . GLY A 1 216 ? -14.494 -15.850 13.862 1.00 29.81 216 GLY A C 1
ATOM 1720 O O . GLY A 1 216 ? -15.257 -15.580 12.908 1.00 29.81 216 GLY A O 1
#

Solvent-accessible surface area (backbone atoms only — not comparable to full-atom values): 12754 Å² total; per-residue (Å²): 136,84,84,73,67,64,47,80,46,82,44,76,47,77,52,101,90,49,81,44,84,40,86,42,76,49,71,78,69,61,98,87,41,88,76,69,64,48,68,70,59,52,50,52,51,51,54,52,54,43,68,76,45,68,93,54,85,42,29,33,39,40,33,47,63,95,73,75,90,45,70,69,59,52,52,49,54,51,50,50,50,54,57,38,48,76,72,62,36,47,79,43,47,41,87,73,75,45,88,70,75,98,40,94,50,92,50,58,72,58,21,53,53,48,33,47,74,75,62,31,46,29,36,40,35,35,33,78,52,71,67,35,46,48,49,53,52,52,52,51,53,46,33,66,77,67,68,56,76,60,45,47,56,37,39,34,31,40,75,67,47,73,69,35,70,66,68,63,38,48,50,53,52,48,52,28,62,79,66,74,39,52,77,44,54,57,90,70,59,44,72,71,51,46,52,53,50,51,51,49,55,56,51,43,65,63,59,58,37,85,77,23,100,79,45,124

Foldseek 3Di:
DDPFPWDWDWDWDDDPPDTDTDTDIDGDDDPPPPVSCDPVNVVVVLVVLCVVLVPDELEEEEEDDPDDPDPLVVVLVVVLVVLCVVVRHDYDYAPPPDDDPPAPDPDRLSSVLVCLQPPHQEYEFEPEDVSSLVSLVSVLVSCVVVVRPGYAYEYEYEVVLCVPPPPSNVVSVVSCVVVVHHYHYSVPDDPVNSVVVSVVSSVSSQPRDCPHPPND

Radius of gyration: 20.15 Å; Cα contacts (8 Å, |Δi|>4): 267; chains: 1; bounding box: 58×36×58 Å

Nearest PDB structures (foldseek):
  2eqb-assembly1_A  TM=5.009E-01  e=1.717E-03  Saccharomyces cerevisiae
  2q62-assembly2_F  TM=5.301E-01  e=3.544E-03  Sinorhizobium meliloti
  8afd-assembly2_B  TM=4.507E-01  e=4.218E-02  Homo sapiens
  4kie-assembly1_A  TM=4.960E-01  e=7.606E+00  Escherichia coli K-12
  8arv-assembly1_B  TM=2.356E-01  e=9.755E-01  Pseudomonas aeruginosa PAO1

Sequence (216 aa):
MSNSNAQKSNVNILGSNNETKVNQFNISIYANDVLSITNELRENIIDTLEGELVNSELNVFLCYPNILKDKLFDSCINNLKTELSKIDAVIYEGGGKQTLPDTESVYIHIAELDFINKKCDSIIIFVLDELTLSQITLISYYKITKDIKNPDLIVICNDKIKNLDRFFSLGVLQYCDDNSIKIFDISDIEDEKIENIIRRVRNKKLVSKNKGLLGG

Mean predicted aligned error: 11.78 Å